Protein AF-A0A1S3PVS6-F1 (afdb_monomer_lite)

Foldseek 3Di:
DQDQDPNRGPDDDDQDQDFPAEDWFDFDPFDDDDPCVVPGGTHQDMAADEDEEDDPAAEAARYEYAQFAHLDPPGENAYYELHAEQPVVSVDVHGHEYEHYNYENHSAAQHEYENYEQYEYYSYEYYHHQFHNYYYDPPPHYNYDHYNYHHYNYAAGLRDLRSHALVSNQVNCPPPDVPDHDDSVPRHD

Radius of gyration: 18.15 Å; chains: 1; bounding box: 49×52×45 Å

Secondary structure (DSSP, 8-state):
--SEETTEE-PPP------SEEEE----SS--SSGGGGT-SS--B-B--EEETT-S--EEESEEEESB-BSSTT--SEEEEEEEE-SGGGT-SSPPEEES-EEEEESS-SEEEEEEES-EEES-EEEEEES-SEEESSS---S-EEES-EEEEEE--SSSGGG--HHHHHH--TTSPTT----TTTT--

pLDDT: mean 93.54, std 6.7, range [60.91, 98.81]

Sequence (189 aa):
MGEEVDGVDMRAEVGLLSRNILVRGEMEPGCYGNDACKFFAFDTFGGHVKVERGFKSVQVSGVELQHMGQQSMGHYPVHFHMNGDVDQKGGYDPPTSVSDLSIHHTFSRCVTVHGSNGLLVKDVVGYDALGHCFFTEDGPEERNTFDHCLGLMIRAGTLLPSDRDSKMCRDITQGAFPGYVANPRQDCR

Structure (mmCIF, N/CA/C/O backbone):
data_AF-A0A1S3PVS6-F1
#
_entry.id   AF-A0A1S3PVS6-F1
#
loop_
_atom_site.group_PDB
_atom_site.id
_atom_site.type_symbol
_atom_site.label_atom_id
_atom_site.label_alt_id
_atom_site.label_comp_id
_atom_site.label_asym_id
_atom_site.label_entity_id
_atom_site.label_seq_id
_atom_site.pdbx_PDB_ins_code
_atom_site.Cartn_x
_atom_site.Cartn_y
_atom_site.Cartn_z
_atom_site.occupancy
_atom_site.B_iso_or_equiv
_atom_site.auth_seq_id
_atom_site.auth_comp_id
_atom_site.auth_asym_id
_atom_site.auth_atom_id
_atom_site.pdbx_PDB_model_num
ATOM 1 N N . MET A 1 1 ? -20.568 -28.542 4.222 1.00 60.91 1 MET A N 1
ATOM 2 C CA . MET A 1 1 ? -19.587 -27.512 3.768 1.00 60.91 1 MET A CA 1
ATOM 3 C C . MET A 1 1 ? -19.779 -26.281 4.633 1.00 60.91 1 MET A C 1
ATOM 5 O O . MET A 1 1 ? -20.902 -25.795 4.698 1.00 60.91 1 MET A O 1
ATOM 9 N N . GLY A 1 2 ? -18.719 -25.803 5.286 1.00 66.94 2 GLY A N 1
ATOM 10 C CA . GLY A 1 2 ? -18.808 -24.740 6.297 1.00 66.94 2 GLY A CA 1
ATOM 11 C C . GLY A 1 2 ? -19.009 -25.246 7.732 1.00 66.94 2 GLY A C 1
ATOM 12 O O . GLY A 1 2 ? -19.531 -24.518 8.569 1.00 66.94 2 GLY A O 1
ATOM 13 N N . GLU A 1 3 ? -18.612 -26.487 8.002 1.00 81.12 3 GLU A N 1
ATOM 14 C CA . GLU A 1 3 ? -18.606 -27.110 9.326 1.00 81.12 3 GLU A CA 1
ATOM 15 C C . GLU A 1 3 ? -17.195 -27.614 9.642 1.00 81.12 3 GLU A C 1
ATOM 17 O O . GLU A 1 3 ? -16.376 -27.777 8.734 1.00 81.12 3 GLU A O 1
ATOM 22 N N . GLU A 1 4 ? -16.909 -27.841 10.918 1.00 87.12 4 GLU A N 1
ATOM 23 C CA . GLU A 1 4 ? -15.646 -28.438 11.335 1.00 87.12 4 GLU A CA 1
ATOM 24 C C . GLU A 1 4 ? -15.666 -29.940 11.014 1.00 87.12 4 GLU A C 1
ATOM 26 O O . GLU A 1 4 ? -16.569 -30.660 11.445 1.00 87.12 4 GLU A O 1
ATOM 31 N N . VAL A 1 5 ? -14.694 -30.413 10.233 1.00 88.75 5 VAL A N 1
ATOM 32 C CA . VAL A 1 5 ? -14.551 -31.826 9.849 1.00 88.75 5 VAL A CA 1
ATOM 33 C C . VAL A 1 5 ? -13.207 -32.319 10.360 1.00 88.75 5 VAL A C 1
ATOM 35 O O . VAL A 1 5 ? -12.179 -31.724 10.057 1.00 88.75 5 VAL A O 1
ATOM 38 N N . ASP A 1 6 ? -13.212 -33.389 11.158 1.00 90.00 6 ASP A N 1
ATOM 39 C CA . ASP A 1 6 ? -12.009 -33.974 11.772 1.00 90.00 6 ASP A CA 1
ATOM 40 C C . ASP A 1 6 ? -11.129 -32.958 12.534 1.00 90.00 6 ASP A C 1
ATOM 42 O O . ASP A 1 6 ? -9.906 -33.079 12.584 1.00 90.00 6 ASP A O 1
ATOM 46 N N . GLY A 1 7 ? -11.754 -31.942 13.141 1.00 89.38 7 GLY A N 1
ATOM 47 C CA . GLY A 1 7 ? -11.056 -30.875 13.867 1.00 89.38 7 GLY A CA 1
ATOM 48 C C . GLY A 1 7 ? -10.514 -29.745 12.981 1.00 89.38 7 GLY A C 1
ATOM 49 O O . GLY A 1 7 ? -9.757 -28.900 13.456 1.00 89.38 7 GLY A O 1
ATOM 50 N N . VAL A 1 8 ? -10.851 -29.742 11.686 1.00 86.44 8 VAL A N 1
ATOM 51 C CA . VAL A 1 8 ? -10.457 -28.710 10.721 1.00 86.44 8 VAL A CA 1
ATOM 52 C C . VAL A 1 8 ? -11.669 -27.866 10.357 1.00 86.44 8 VAL A C 1
ATOM 54 O O . VAL A 1 8 ? -12.678 -28.381 9.875 1.00 86.44 8 VAL A O 1
ATOM 57 N N . ASP A 1 9 ? -11.564 -26.555 10.559 1.00 85.50 9 ASP A N 1
ATOM 58 C CA . ASP A 1 9 ? -12.583 -25.611 10.115 1.00 85.50 9 ASP A CA 1
ATOM 59 C C . ASP A 1 9 ? -12.576 -25.498 8.584 1.00 85.50 9 ASP A C 1
ATOM 61 O O . ASP A 1 9 ? -11.623 -25.003 7.984 1.00 85.50 9 ASP A O 1
ATOM 65 N N . MET A 1 10 ? -13.651 -25.967 7.947 1.00 88.19 10 MET A N 1
ATOM 66 C CA . MET A 1 10 ? -13.802 -25.964 6.489 1.00 88.19 10 MET A CA 1
ATOM 67 C C . MET A 1 10 ? -14.548 -24.724 5.970 1.00 88.19 10 MET A C 1
ATOM 69 O O . MET A 1 10 ? -15.001 -24.715 4.819 1.00 88.19 10 MET A O 1
ATOM 73 N N . ARG A 1 11 ? -14.768 -23.698 6.803 1.00 88.38 11 ARG A N 1
ATOM 74 C CA . ARG A 1 11 ? -15.369 -22.429 6.369 1.00 88.38 11 ARG A CA 1
ATOM 75 C C . ARG A 1 11 ? -14.372 -21.651 5.514 1.00 88.38 11 ARG A C 1
ATOM 77 O O . ARG A 1 11 ? -13.200 -21.535 5.850 1.00 88.38 11 ARG A O 1
ATOM 84 N N . ALA A 1 12 ? -14.851 -21.116 4.395 1.00 84.44 12 ALA A N 1
ATOM 85 C CA . ALA A 1 12 ? -14.047 -20.240 3.557 1.00 84.44 12 ALA A CA 1
ATOM 86 C C . ALA A 1 12 ? -14.011 -18.833 4.162 1.00 84.44 12 ALA A C 1
ATOM 88 O O . ALA A 1 12 ? -15.056 -18.275 4.505 1.00 84.44 12 ALA A O 1
ATOM 89 N N . GLU A 1 13 ? -12.824 -18.245 4.236 1.00 81.75 13 GLU A N 1
ATOM 90 C CA . GLU A 1 13 ? -12.691 -16.808 4.442 1.00 81.75 13 GLU A CA 1
ATOM 91 C C . GLU A 1 13 ? -13.137 -16.067 3.176 1.00 81.75 13 GLU A C 1
ATOM 93 O O . GLU A 1 13 ? -12.854 -16.490 2.051 1.00 81.75 13 GLU A O 1
ATOM 98 N N . VAL A 1 14 ? -13.858 -14.959 3.354 1.00 88.56 14 VAL A N 1
ATOM 99 C CA . VAL A 1 14 ? -14.389 -14.158 2.248 1.00 88.56 14 VAL A CA 1
ATOM 100 C C . VAL A 1 14 ? -13.828 -12.747 2.347 1.00 88.56 14 VAL A C 1
ATOM 102 O O . VAL A 1 14 ? -14.190 -11.985 3.239 1.00 88.56 14 VAL A O 1
ATOM 105 N N . GLY A 1 15 ? -12.965 -12.387 1.397 1.00 91.19 15 GLY A N 1
ATOM 106 C CA . GLY A 1 15 ? -12.508 -11.014 1.214 1.00 91.19 15 GLY A CA 1
ATOM 107 C C . GLY A 1 15 ? -13.537 -10.209 0.424 1.00 91.19 15 GLY A C 1
ATOM 108 O O . GLY A 1 15 ? -13.760 -10.474 -0.758 1.00 91.19 15 GLY A O 1
ATOM 109 N N . LEU A 1 16 ? -14.170 -9.224 1.059 1.00 95.00 16 LEU A N 1
ATOM 110 C CA . LEU A 1 16 ? -15.107 -8.339 0.374 1.00 95.00 16 LEU A CA 1
ATOM 111 C C . LEU A 1 16 ? -14.336 -7.312 -0.467 1.00 95.00 16 LEU A C 1
ATOM 113 O O . LEU A 1 16 ? -13.536 -6.546 0.069 1.00 95.00 16 LEU A O 1
ATOM 117 N N . LEU A 1 17 ? -14.595 -7.276 -1.775 1.00 95.75 17 LEU A N 1
ATOM 118 C CA . LEU A 1 17 ? -13.974 -6.307 -2.688 1.00 95.75 17 LEU A CA 1
ATOM 119 C C . LEU A 1 17 ? -14.807 -5.042 -2.895 1.00 95.75 17 LEU A C 1
ATOM 121 O O . LEU A 1 17 ? -14.258 -4.044 -3.330 1.00 95.75 17 LEU A O 1
ATOM 125 N N . SER A 1 18 ? -16.094 -5.059 -2.552 1.00 97.06 18 SER A N 1
ATOM 126 C CA . SER A 1 18 ? -16.988 -3.923 -2.779 1.00 97.06 18 SER A CA 1
ATOM 127 C C . SER A 1 18 ? -17.419 -3.240 -1.484 1.00 97.06 18 SER A C 1
ATOM 129 O O . SER A 1 18 ? -17.800 -3.928 -0.532 1.00 97.06 18 SER A O 1
ATOM 131 N N . ARG A 1 19 ? -17.483 -1.905 -1.469 1.00 97.56 19 ARG A N 1
ATOM 132 C CA . ARG A 1 19 ? -18.086 -1.114 -0.377 1.00 97.56 19 ARG A CA 1
ATOM 133 C C . ARG A 1 19 ? -19.045 -0.058 -0.933 1.00 97.56 19 ARG A C 1
ATOM 135 O O . ARG A 1 19 ? -19.060 0.244 -2.117 1.00 97.56 19 ARG A O 1
ATOM 142 N N . ASN A 1 20 ? -19.863 0.531 -0.061 1.00 97.06 20 ASN A N 1
ATOM 143 C CA . ASN A 1 20 ? -20.867 1.522 -0.475 1.00 97.06 20 ASN A CA 1
ATOM 144 C C . ASN A 1 20 ? -20.269 2.894 -0.825 1.00 97.06 20 ASN A C 1
ATOM 146 O O . ASN A 1 20 ? -20.932 3.703 -1.471 1.00 97.06 20 ASN A O 1
ATOM 150 N N . ILE A 1 21 ? -19.045 3.176 -0.372 1.00 98.06 21 ILE A N 1
ATOM 151 C CA . ILE A 1 21 ? -18.328 4.419 -0.655 1.00 98.06 21 ILE A CA 1
ATOM 152 C C . ILE A 1 21 ? -17.145 4.066 -1.547 1.00 98.06 21 ILE A C 1
ATOM 154 O O . ILE A 1 21 ? -16.190 3.467 -1.065 1.00 98.06 21 ILE A O 1
ATOM 158 N N . LEU A 1 22 ? -17.208 4.454 -2.821 1.00 98.38 22 LEU A N 1
ATOM 159 C CA . LEU A 1 22 ? -16.128 4.258 -3.786 1.00 98.38 22 LEU A CA 1
ATOM 160 C C . LEU A 1 22 ? -15.359 5.563 -3.999 1.00 98.38 22 LEU A C 1
ATOM 162 O O . LEU A 1 22 ? -15.914 6.556 -4.472 1.00 98.38 22 LEU A O 1
ATOM 166 N N . VAL A 1 23 ? -14.063 5.531 -3.704 1.00 98.44 23 VAL A N 1
ATOM 167 C CA . VAL A 1 23 ? -13.096 6.558 -4.091 1.00 98.44 23 VAL A CA 1
ATOM 168 C C . VAL A 1 23 ? -12.234 5.980 -5.203 1.00 98.44 23 VAL A C 1
ATOM 170 O O . VAL A 1 23 ? -11.585 4.950 -5.015 1.00 98.44 23 VAL A O 1
ATOM 173 N N . ARG A 1 24 ? -12.224 6.629 -6.372 1.00 97.94 24 ARG A N 1
ATOM 174 C CA . ARG A 1 24 ? -11.443 6.135 -7.507 1.00 97.94 24 ARG A CA 1
ATOM 175 C C . ARG A 1 24 ? -10.739 7.211 -8.314 1.00 97.94 24 ARG A C 1
ATOM 177 O O . ARG A 1 24 ? -11.277 8.304 -8.483 1.00 97.94 24 ARG A O 1
ATOM 184 N N . GLY A 1 25 ? -9.571 6.859 -8.845 1.00 97.31 25 GLY A N 1
ATOM 185 C CA . GLY A 1 25 ? -8.878 7.647 -9.860 1.00 97.31 25 GLY A CA 1
ATOM 186 C C . GLY A 1 25 ? -9.598 7.606 -11.210 1.00 97.31 25 GLY A C 1
ATOM 187 O O . GLY A 1 25 ? -10.183 6.587 -11.597 1.00 97.31 25 GLY A O 1
ATOM 188 N N . GLU A 1 26 ? -9.568 8.732 -11.918 1.00 96.50 26 GLU A N 1
ATOM 189 C CA . GLU A 1 26 ? -9.866 8.782 -13.349 1.00 96.50 26 GLU A CA 1
ATOM 190 C C . GLU A 1 26 ? -8.665 8.246 -14.128 1.00 96.50 26 GLU A C 1
ATOM 192 O O . GLU A 1 26 ? -7.531 8.504 -13.737 1.00 96.50 26 GLU A O 1
ATOM 197 N N . MET A 1 27 ? -8.927 7.478 -15.189 1.00 96.00 27 MET A N 1
ATOM 198 C CA . MET A 1 27 ? -7.899 6.727 -15.908 1.00 96.00 27 MET A CA 1
ATOM 199 C C . MET A 1 27 ? -7.913 7.051 -17.389 1.00 96.00 27 MET A C 1
ATOM 201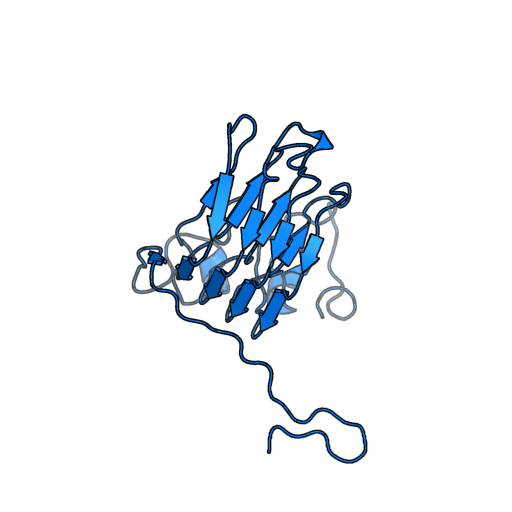 O O . MET A 1 27 ? -8.979 7.081 -18.009 1.00 96.00 27 MET A O 1
ATOM 205 N N . GLU A 1 28 ? -6.722 7.175 -17.960 1.00 96.00 28 GLU A N 1
ATOM 206 C CA . GLU A 1 28 ? -6.547 7.239 -19.403 1.00 96.00 28 GLU A CA 1
ATOM 207 C C . GLU A 1 28 ? -6.648 5.842 -20.053 1.00 96.00 28 GLU A C 1
ATOM 209 O O . GLU A 1 28 ? -6.404 4.817 -19.404 1.00 96.00 28 GLU A O 1
ATOM 214 N N . PRO A 1 29 ? -6.966 5.753 -21.362 1.00 94.12 29 PRO A N 1
ATOM 215 C CA . PRO A 1 29 ? -7.109 4.475 -22.070 1.00 94.12 29 PRO A CA 1
ATOM 216 C C . PRO A 1 29 ? -5.840 3.608 -22.127 1.00 94.12 29 PRO A C 1
ATOM 218 O O . PRO A 1 29 ? -5.913 2.437 -22.502 1.00 94.12 29 PRO A O 1
ATOM 221 N N . GLY A 1 30 ? -4.674 4.169 -21.812 1.00 93.81 30 GLY A N 1
ATOM 222 C CA . GLY A 1 30 ? -3.393 3.477 -21.846 1.00 93.81 30 GLY A CA 1
ATOM 223 C C . GLY A 1 30 ? -2.300 4.288 -21.166 1.00 93.81 30 GLY A C 1
ATOM 224 O O . GLY A 1 30 ? -2.513 5.432 -20.772 1.00 93.81 30 GLY A O 1
ATOM 225 N N . CYS A 1 31 ? -1.118 3.694 -21.033 1.00 93.50 31 CYS A N 1
ATOM 226 C CA . CYS A 1 31 ? 0.000 4.383 -20.399 1.00 93.50 31 CYS A CA 1
ATOM 227 C C . CYS A 1 31 ? 0.453 5.611 -21.206 1.00 93.50 31 CYS A C 1
ATOM 229 O O . CYS A 1 31 ? 0.565 5.548 -22.433 1.00 93.50 31 CYS A O 1
ATOM 231 N N . TYR A 1 32 ? 0.776 6.707 -20.516 1.00 88.50 32 TYR A N 1
ATOM 232 C CA . TYR A 1 32 ? 1.256 7.938 -21.136 1.00 88.50 32 TYR A CA 1
ATOM 233 C C . TYR A 1 32 ? 2.429 8.566 -20.369 1.00 88.50 32 TYR A C 1
ATOM 235 O O . TYR A 1 32 ? 2.465 8.611 -19.142 1.00 88.50 32 TYR A O 1
ATOM 243 N N . GLY A 1 33 ? 3.393 9.104 -21.124 1.00 72.69 33 GLY A N 1
ATOM 244 C CA . GLY A 1 33 ? 4.299 10.158 -20.654 1.00 72.69 33 GLY A CA 1
ATOM 245 C C . GLY A 1 33 ? 5.297 9.820 -19.539 1.00 72.69 33 GLY A C 1
ATOM 246 O O . GLY A 1 33 ? 5.868 10.755 -18.982 1.00 72.69 33 GLY A O 1
ATOM 247 N N . ASN A 1 34 ? 5.541 8.548 -19.199 1.00 80.62 34 ASN A N 1
ATOM 248 C CA . ASN A 1 34 ? 6.484 8.184 -18.134 1.00 80.62 34 ASN A CA 1
ATOM 249 C C . ASN A 1 34 ? 7.302 6.906 -18.432 1.00 80.62 34 ASN A C 1
ATOM 251 O O . ASN A 1 34 ? 6.981 6.121 -19.326 1.00 80.62 34 ASN A O 1
ATOM 255 N N . ASP A 1 35 ? 8.379 6.695 -17.667 1.00 86.12 35 ASP A N 1
ATOM 256 C CA . ASP A 1 35 ? 9.239 5.506 -17.781 1.00 86.12 35 ASP A CA 1
ATOM 257 C C . ASP A 1 35 ? 8.532 4.203 -17.372 1.00 86.12 35 ASP A C 1
ATOM 259 O O . ASP A 1 35 ? 8.938 3.122 -17.808 1.00 86.12 35 ASP A O 1
ATOM 263 N N . ALA A 1 36 ? 7.459 4.288 -16.580 1.00 89.62 36 ALA A N 1
ATOM 264 C CA . ALA A 1 36 ? 6.672 3.129 -16.170 1.00 89.62 36 ALA A CA 1
ATOM 265 C C . ALA A 1 36 ? 5.951 2.472 -17.366 1.00 89.62 36 ALA A C 1
ATOM 267 O O . ALA A 1 36 ? 5.760 1.253 -17.358 1.00 89.62 36 ALA A O 1
ATOM 268 N N . CYS A 1 37 ? 5.699 3.208 -18.459 1.00 93.44 37 CYS A N 1
ATOM 269 C CA . CYS A 1 37 ? 5.161 2.655 -19.710 1.00 93.44 37 CYS A CA 1
ATOM 270 C C . CYS A 1 37 ? 6.057 1.593 -20.375 1.00 93.44 37 CYS A C 1
ATOM 272 O O . CYS A 1 37 ? 5.605 0.848 -21.242 1.00 93.44 37 CYS A O 1
ATOM 274 N N . LYS A 1 38 ? 7.330 1.473 -19.968 1.00 93.62 38 LYS A N 1
ATOM 275 C CA . LYS A 1 38 ? 8.216 0.373 -20.399 1.00 93.62 38 LYS A CA 1
ATOM 276 C C . LYS A 1 38 ? 7.802 -0.985 -19.817 1.00 93.62 38 LYS A C 1
ATOM 278 O O . LYS A 1 38 ? 8.187 -2.034 -20.351 1.00 93.62 38 LYS A O 1
ATOM 283 N N . PHE A 1 39 ? 7.059 -0.969 -18.712 1.00 94.75 39 PHE A N 1
ATOM 284 C CA . PHE A 1 39 ? 6.671 -2.155 -17.951 1.00 94.75 39 PHE A CA 1
ATOM 285 C C . PHE A 1 39 ? 5.155 -2.353 -17.883 1.00 94.75 39 PHE A C 1
ATOM 287 O O . PHE A 1 39 ? 4.707 -3.495 -17.800 1.00 94.75 39 PHE A O 1
ATOM 294 N N . PHE A 1 40 ? 4.369 -1.280 -17.984 1.00 95.50 40 PHE A N 1
ATOM 295 C CA . PHE A 1 40 ? 2.912 -1.331 -17.912 1.00 95.50 40 PHE A CA 1
ATOM 296 C C . PHE A 1 40 ? 2.275 -0.771 -19.187 1.00 95.50 40 PHE A C 1
ATOM 298 O O . PHE A 1 40 ? 2.643 0.296 -19.666 1.00 95.50 40 PHE A O 1
ATOM 305 N N . ALA A 1 41 ? 1.301 -1.500 -19.738 1.00 95.00 41 ALA A N 1
ATOM 306 C CA . ALA A 1 41 ? 0.543 -1.071 -20.919 1.00 95.00 41 ALA A CA 1
ATOM 307 C C . ALA A 1 41 ? -0.682 -0.201 -20.571 1.00 95.00 41 ALA A C 1
ATOM 309 O O . ALA A 1 41 ? -1.341 0.334 -21.459 1.00 95.00 41 ALA A O 1
ATOM 310 N N . PHE A 1 42 ? -0.991 -0.073 -19.283 1.00 95.31 42 PHE A N 1
ATOM 311 C CA . PHE A 1 42 ? -2.122 0.673 -18.740 1.00 95.31 42 PHE A CA 1
ATOM 312 C C . PHE A 1 42 ? -1.635 1.933 -18.027 1.00 95.31 42 PHE A C 1
ATOM 314 O O . PHE A 1 42 ? -0.464 2.032 -17.657 1.00 95.31 42 PHE A O 1
ATOM 321 N N . ASP A 1 43 ? -2.542 2.884 -17.840 1.00 95.88 43 ASP A N 1
ATOM 322 C CA . ASP A 1 43 ? -2.273 4.085 -17.065 1.00 95.88 43 ASP A CA 1
ATOM 323 C C . ASP A 1 43 ? -2.002 3.738 -15.592 1.00 95.88 43 ASP A C 1
ATOM 325 O O . ASP A 1 43 ? -2.754 3.002 -14.955 1.00 95.88 43 ASP A O 1
ATOM 329 N N . THR A 1 44 ? -0.890 4.249 -15.068 1.00 95.69 44 THR A N 1
ATOM 330 C CA . THR A 1 44 ? -0.449 4.056 -13.684 1.00 95.69 44 THR A CA 1
ATOM 331 C C . THR A 1 44 ? -0.530 5.341 -12.864 1.00 95.69 44 THR A C 1
ATOM 333 O O . THR A 1 44 ? 0.170 5.460 -11.858 1.00 95.69 44 THR A O 1
ATOM 336 N N . PHE A 1 45 ? -1.294 6.337 -13.310 1.00 95.81 45 PHE A N 1
ATOM 337 C CA . PHE A 1 45 ? -1.454 7.631 -12.654 1.00 95.81 45 PHE A CA 1
ATOM 338 C C . PHE A 1 45 ? -2.801 7.714 -11.918 1.00 95.81 45 PHE A C 1
ATOM 340 O O . PHE A 1 45 ? -3.695 8.473 -12.272 1.00 95.81 45 PHE A O 1
ATOM 347 N N . GLY A 1 46 ? -2.957 6.909 -10.866 1.00 96.56 46 GLY A N 1
ATOM 348 C CA . GLY A 1 46 ? -4.166 6.904 -10.047 1.00 96.56 46 GLY A CA 1
ATOM 349 C C . GLY A 1 46 ? -4.248 8.042 -9.024 1.00 96.56 46 GLY A C 1
ATOM 350 O O . GLY A 1 46 ? -3.295 8.795 -8.783 1.00 96.56 46 GLY A O 1
ATOM 351 N N . GLY A 1 47 ? -5.400 8.121 -8.352 1.00 97.62 47 GLY A N 1
ATOM 352 C CA . GLY A 1 47 ? -5.597 8.995 -7.189 1.00 97.62 47 GLY A CA 1
ATOM 353 C C . GLY A 1 47 ? -4.817 8.506 -5.963 1.00 97.62 47 GLY A C 1
ATOM 354 O O . GLY A 1 47 ? -4.413 7.353 -5.897 1.00 97.62 47 GLY A O 1
ATOM 355 N N . HIS A 1 48 ? -4.599 9.341 -4.951 1.00 98.00 48 HIS A N 1
ATOM 356 C CA . HIS A 1 48 ? -3.909 8.917 -3.726 1.00 98.00 48 HIS A CA 1
ATOM 357 C C . HIS A 1 48 ? -4.464 9.641 -2.498 1.00 98.00 48 HIS A C 1
ATOM 359 O O . HIS A 1 48 ? -4.931 10.776 -2.600 1.00 98.00 48 HIS A O 1
ATOM 365 N N . VAL A 1 49 ? -4.386 9.004 -1.329 1.00 98.06 49 VAL A N 1
ATOM 366 C CA . VAL A 1 49 ? -4.735 9.625 -0.043 1.00 98.06 49 VAL A CA 1
ATOM 367 C C . VAL A 1 49 ? -3.483 9.681 0.809 1.00 98.06 49 VAL A C 1
ATOM 369 O O . VAL A 1 49 ? -2.850 8.658 1.060 1.00 98.06 49 VAL A O 1
ATOM 372 N N . LYS A 1 50 ? -3.126 10.885 1.258 1.00 98.12 50 LYS A N 1
ATOM 373 C CA . LYS A 1 50 ? -1.980 11.106 2.135 1.00 98.12 50 LYS A CA 1
ATOM 374 C C . LYS A 1 50 ? -2.407 11.845 3.394 1.00 98.12 50 LYS A C 1
ATOM 376 O O . LYS A 1 50 ? -2.987 12.926 3.318 1.00 98.12 50 LYS A O 1
ATOM 381 N N . VAL A 1 51 ? -2.091 11.257 4.537 1.00 98.38 51 VAL A N 1
ATOM 382 C CA . VAL A 1 51 ? -2.279 11.837 5.859 1.00 98.38 51 VAL A CA 1
ATOM 383 C C . VAL A 1 51 ? -0.938 12.402 6.301 1.00 98.38 51 VAL A C 1
ATOM 385 O O . VAL A 1 51 ? -0.015 11.666 6.638 1.00 98.38 51 VAL A O 1
ATOM 388 N N . GLU A 1 52 ? -0.826 13.724 6.270 1.00 97.56 52 GLU A N 1
ATOM 389 C CA . GLU A 1 52 ? 0.366 14.446 6.719 1.00 97.56 52 GLU A CA 1
ATOM 390 C C . GLU A 1 52 ? 0.274 14.774 8.212 1.00 97.56 52 GLU A C 1
ATOM 392 O O . GLU A 1 52 ? -0.804 14.815 8.813 1.00 97.56 52 GLU A O 1
ATOM 397 N N . ARG A 1 53 ? 1.427 15.018 8.834 1.00 95.88 53 ARG A N 1
ATOM 398 C CA . ARG A 1 53 ? 1.523 15.390 10.250 1.00 95.88 53 ARG A CA 1
ATOM 399 C C . ARG A 1 53 ? 0.648 16.603 10.601 1.00 95.88 53 ARG A C 1
ATOM 401 O O . ARG A 1 53 ? 0.581 17.576 9.857 1.00 95.88 53 ARG A O 1
ATOM 408 N N . GLY A 1 54 ? 0.057 16.578 11.798 1.00 93.44 54 GLY A N 1
ATOM 409 C CA . GLY A 1 54 ? -0.705 17.705 12.353 1.00 93.44 54 GLY A CA 1
ATOM 410 C C . GLY A 1 54 ? -2.216 17.639 12.122 1.00 93.44 54 GLY A C 1
ATOM 411 O O . GLY A 1 54 ? -2.916 18.612 12.407 1.00 93.44 54 GLY A O 1
ATOM 412 N N . PHE A 1 55 ? -2.735 16.510 11.634 1.00 96.50 55 PHE A N 1
ATOM 413 C CA . PHE A 1 55 ? -4.174 16.260 11.632 1.00 96.50 55 PHE A CA 1
ATOM 414 C C . PHE A 1 55 ? -4.724 16.195 13.068 1.00 96.50 55 PHE A C 1
ATOM 416 O O . PHE A 1 55 ? -4.025 15.812 14.001 1.00 96.50 55 PHE A O 1
ATOM 423 N N . LYS A 1 56 ? -5.995 16.576 13.252 1.00 94.56 56 LYS A N 1
ATOM 424 C CA . LYS A 1 56 ? -6.664 16.485 14.563 1.00 94.56 56 LYS A CA 1
ATOM 425 C C . LYS A 1 56 ? -7.207 15.088 14.851 1.00 94.56 56 LYS A C 1
ATOM 427 O O . LYS A 1 56 ? -7.083 14.607 15.966 1.00 94.56 56 LYS A O 1
ATOM 432 N N . SER A 1 57 ? -7.849 14.476 13.860 1.00 94.19 57 SER A N 1
ATOM 433 C CA . SER A 1 57 ? -8.378 13.114 13.936 1.00 94.19 57 SER A CA 1
ATOM 434 C C . SER A 1 57 ? -8.537 12.562 12.527 1.00 94.19 57 SER A C 1
ATOM 436 O O . SER A 1 57 ? -8.997 13.289 11.644 1.00 94.19 57 SER A O 1
ATOM 438 N N . VAL A 1 58 ? -8.164 11.299 12.325 1.00 97.75 58 VAL A N 1
ATOM 439 C CA . VAL A 1 58 ? -8.390 10.561 11.080 1.00 97.75 58 VAL A CA 1
ATOM 440 C C . VAL A 1 58 ? -8.834 9.148 11.433 1.00 97.75 58 VAL A C 1
ATOM 442 O O . VAL A 1 58 ? -8.123 8.409 12.108 1.00 97.75 58 VAL A O 1
ATOM 445 N N . GLN A 1 59 ? -10.015 8.770 10.962 1.00 97.31 59 GLN A N 1
ATOM 446 C CA . GLN A 1 59 ? -10.519 7.405 11.000 1.00 97.31 59 GLN A CA 1
ATOM 447 C C . GLN A 1 59 ? -11.202 7.146 9.661 1.00 97.31 59 GLN A C 1
ATOM 449 O O . GLN A 1 59 ? -12.119 7.877 9.285 1.00 97.31 59 GLN A O 1
ATOM 454 N N . VAL A 1 60 ? -10.734 6.145 8.920 1.00 97.88 60 VAL A N 1
ATOM 455 C CA . VAL A 1 60 ? -11.300 5.785 7.613 1.00 97.88 60 VAL A CA 1
ATOM 456 C C . VAL A 1 60 ? -11.915 4.406 7.735 1.00 97.88 60 VAL A C 1
ATOM 458 O O . VAL A 1 60 ? -11.214 3.465 8.092 1.00 97.88 60 VAL A O 1
ATOM 461 N N . SER A 1 61 ? -13.210 4.276 7.450 1.00 98.19 61 SER A N 1
ATOM 462 C CA . SER A 1 61 ? -13.878 2.982 7.548 1.00 98.19 61 SER A CA 1
ATOM 463 C C . SER A 1 61 ? -14.915 2.742 6.460 1.00 98.19 61 SER A C 1
ATOM 465 O O . SER A 1 61 ? -15.632 3.665 6.071 1.00 98.19 61 SER A O 1
ATOM 467 N N . GLY A 1 62 ? -14.983 1.500 5.971 1.00 98.19 62 GLY A N 1
ATOM 468 C CA . GLY A 1 62 ? -16.018 1.048 5.037 1.00 98.19 62 GLY A CA 1
ATOM 469 C C . GLY A 1 62 ? -15.902 1.647 3.634 1.00 98.19 62 GLY A C 1
ATOM 470 O O . GLY A 1 62 ? -16.925 1.916 2.999 1.00 98.19 62 GLY A O 1
ATOM 471 N N . VAL A 1 63 ? -14.675 1.879 3.160 1.00 98.50 63 VAL A N 1
ATOM 472 C CA . VAL A 1 63 ? -14.385 2.546 1.880 1.00 98.50 63 VAL A CA 1
ATOM 473 C C . VAL A 1 63 ? -13.753 1.574 0.884 1.00 98.50 63 VAL A C 1
ATOM 475 O O . VAL A 1 63 ? -12.868 0.792 1.227 1.00 98.50 63 VAL A O 1
ATOM 478 N N . GLU A 1 64 ? -14.199 1.653 -0.364 1.00 98.81 64 GLU A N 1
ATOM 479 C CA . GLU A 1 64 ? -13.589 1.014 -1.524 1.00 98.81 64 GLU A CA 1
ATOM 480 C C . GLU A 1 64 ? -12.674 2.012 -2.241 1.00 98.81 64 GLU A C 1
ATOM 482 O O . GLU A 1 64 ? -13.052 3.158 -2.495 1.00 98.81 64 GLU A O 1
ATOM 487 N N . LEU A 1 65 ? -11.459 1.576 -2.553 1.00 98.81 65 LEU A N 1
ATOM 488 C CA . LEU A 1 65 ? -10.415 2.351 -3.211 1.00 98.81 65 LEU A CA 1
ATOM 489 C C . LEU A 1 65 ? -10.019 1.631 -4.500 1.00 98.81 65 LEU A C 1
ATOM 491 O O . LEU A 1 65 ? -9.425 0.553 -4.452 1.00 98.81 65 LEU A O 1
ATOM 495 N N . GLN A 1 66 ? -10.321 2.241 -5.645 1.00 98.62 66 GLN A N 1
ATOM 496 C CA . GLN A 1 66 ? -10.032 1.677 -6.966 1.00 98.62 66 GLN A CA 1
ATOM 497 C C . GLN A 1 66 ? -9.198 2.637 -7.808 1.00 98.62 66 GLN A C 1
ATOM 499 O O . GLN A 1 66 ? -9.401 3.843 -7.744 1.00 98.62 66 GLN A O 1
ATOM 504 N N . HIS A 1 67 ? -8.280 2.131 -8.635 1.00 98.38 67 HIS A N 1
ATOM 505 C CA . HIS A 1 67 ? -7.464 2.987 -9.506 1.00 98.38 67 HIS A CA 1
ATOM 506 C C . HIS A 1 67 ? -6.687 4.052 -8.719 1.00 98.38 67 HIS A C 1
ATOM 508 O O . HIS A 1 67 ? -6.619 5.230 -9.077 1.00 98.38 67 HIS A O 1
ATOM 514 N N . MET A 1 68 ? -6.149 3.626 -7.582 1.00 98.50 68 MET A N 1
ATOM 515 C CA . MET A 1 68 ? -5.403 4.474 -6.668 1.00 98.50 68 MET A CA 1
ATOM 516 C C . MET A 1 68 ? -3.913 4.125 -6.708 1.00 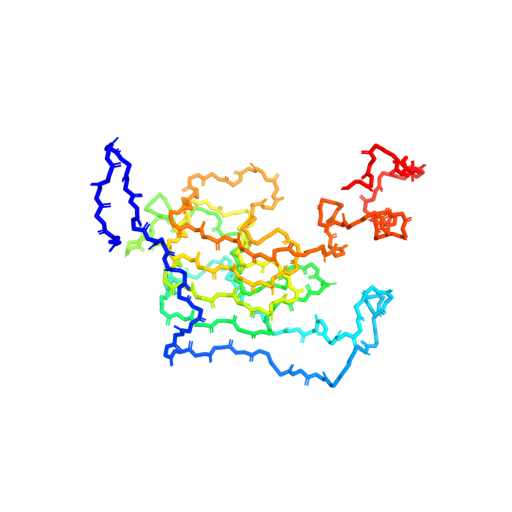98.50 68 MET A C 1
ATOM 518 O O . MET A 1 68 ? -3.528 3.037 -7.129 1.00 98.50 68 MET A O 1
ATOM 522 N N . GLY A 1 69 ? -3.073 5.026 -6.219 1.00 97.81 69 GLY A N 1
ATOM 523 C CA . GLY A 1 69 ? -1.625 4.919 -6.234 1.00 97.81 69 GLY A CA 1
ATOM 524 C C . GLY A 1 69 ? -1.006 5.290 -7.579 1.00 97.81 69 GLY A C 1
ATOM 525 O O . GLY A 1 69 ? -1.675 5.337 -8.610 1.00 97.81 69 GLY A O 1
ATOM 526 N N . GLN A 1 70 ? 0.297 5.559 -7.548 1.00 96.31 70 GLN A N 1
ATOM 527 C CA . GLN A 1 70 ? 1.091 5.831 -8.739 1.00 96.31 70 GLN A CA 1
ATOM 528 C C . GLN A 1 70 ? 2.435 5.106 -8.684 1.00 96.31 70 GLN A C 1
ATOM 530 O O . GLN A 1 70 ? 2.956 4.802 -7.606 1.00 96.31 70 GLN A O 1
ATOM 535 N N . GLN A 1 71 ? 3.056 4.910 -9.849 1.00 94.12 71 GLN A N 1
ATOM 536 C CA . GLN A 1 71 ? 4.458 4.481 -9.958 1.00 94.12 71 GLN A CA 1
ATOM 537 C C . GLN A 1 71 ? 5.432 5.664 -9.749 1.00 94.12 71 GLN A C 1
ATOM 539 O O . GLN A 1 71 ? 6.432 5.810 -10.449 1.00 94.12 71 GLN A O 1
ATOM 544 N N . SER A 1 72 ? 5.133 6.506 -8.752 1.00 93.06 72 SER A N 1
ATOM 545 C CA . SER A 1 72 ? 5.980 7.570 -8.207 1.00 93.06 72 SER A CA 1
ATOM 546 C C . SER A 1 72 ? 5.944 7.533 -6.665 1.00 93.06 72 SER A C 1
ATOM 548 O O . SER A 1 72 ? 4.922 7.199 -6.061 1.00 93.06 72 SER A O 1
ATOM 550 N N . MET A 1 73 ? 7.063 7.843 -6.002 1.00 93.06 73 MET A N 1
ATOM 551 C CA . MET A 1 73 ? 7.165 7.735 -4.536 1.00 93.06 73 MET A CA 1
ATOM 552 C C . MET A 1 73 ? 6.176 8.662 -3.817 1.00 93.06 73 MET A C 1
ATOM 554 O O . MET A 1 73 ? 5.970 9.805 -4.223 1.00 93.06 73 MET A O 1
ATOM 558 N N . GLY A 1 74 ? 5.583 8.168 -2.728 1.00 95.00 74 GLY A N 1
ATOM 559 C CA . GLY A 1 74 ? 4.690 8.931 -1.851 1.00 95.00 74 GLY A CA 1
ATOM 560 C C . GLY A 1 74 ? 3.231 9.053 -2.311 1.00 95.00 74 GLY A C 1
ATOM 561 O O . GLY A 1 74 ? 2.442 9.685 -1.600 1.00 95.00 74 GLY A O 1
ATOM 562 N N . HIS A 1 75 ? 2.858 8.452 -3.444 1.00 97.12 75 HIS A N 1
ATOM 563 C CA . HIS A 1 75 ? 1.501 8.477 -3.998 1.00 97.12 75 HIS A CA 1
ATOM 564 C C . HIS A 1 75 ? 0.871 7.084 -3.900 1.00 97.12 75 HIS A C 1
ATOM 566 O O . HIS A 1 75 ? 1.000 6.256 -4.803 1.00 97.12 75 HIS A O 1
ATOM 572 N N . TYR A 1 76 ? 0.195 6.820 -2.781 1.00 98.12 76 TYR A N 1
ATOM 573 C CA . TYR A 1 76 ? -0.393 5.515 -2.462 1.00 98.12 76 TYR A CA 1
ATOM 574 C C . TYR A 1 76 ? -1.904 5.642 -2.182 1.00 98.12 76 TYR A C 1
ATOM 576 O O . TYR A 1 76 ? -2.359 6.718 -1.786 1.00 98.12 76 TYR A O 1
ATOM 584 N N . PRO A 1 77 ? -2.702 4.576 -2.365 1.00 98.31 77 PRO A N 1
ATOM 585 C CA . PRO A 1 77 ? -4.123 4.545 -2.025 1.00 98.31 77 PRO A CA 1
ATOM 586 C C . PRO A 1 77 ? -4.401 5.012 -0.603 1.00 98.31 77 PRO A C 1
ATOM 588 O O . PRO A 1 77 ? -5.281 5.847 -0.420 1.00 98.31 77 PRO A O 1
ATOM 591 N N . VAL A 1 78 ? -3.614 4.544 0.371 1.00 98.56 78 VAL A N 1
ATOM 592 C CA . VAL A 1 78 ? -3.604 5.048 1.747 1.00 98.56 78 VAL A CA 1
ATOM 593 C C . VAL A 1 78 ? -2.159 5.222 2.201 1.00 98.56 78 VAL A C 1
ATOM 595 O O . VAL A 1 78 ? -1.396 4.256 2.238 1.00 98.56 78 VAL A O 1
ATOM 598 N N . HIS A 1 79 ? -1.781 6.447 2.558 1.00 98.56 79 HIS A N 1
ATOM 599 C CA . HIS A 1 79 ? -0.434 6.785 3.005 1.00 98.56 79 HIS A CA 1
ATOM 600 C C . HIS A 1 79 ? -0.468 7.596 4.303 1.00 98.56 79 HIS A C 1
ATOM 602 O O . HIS A 1 79 ? -0.924 8.737 4.305 1.00 98.56 79 HIS A O 1
ATOM 608 N N . PHE A 1 80 ? 0.056 7.031 5.388 1.00 98.50 80 PHE A N 1
ATOM 609 C CA . PHE A 1 80 ? 0.368 7.760 6.618 1.00 98.50 80 PHE A CA 1
ATOM 610 C C . PHE A 1 80 ? 1.836 8.166 6.580 1.00 98.50 80 PHE A C 1
ATOM 612 O O . PHE A 1 80 ? 2.707 7.301 6.643 1.00 98.50 80 PHE A O 1
ATOM 619 N N . HIS A 1 81 ? 2.094 9.461 6.397 1.00 98.00 81 HIS A N 1
ATOM 620 C CA . HIS A 1 81 ? 3.420 9.997 6.116 1.00 98.00 81 HIS A CA 1
ATOM 621 C C . HIS A 1 81 ? 3.904 10.872 7.277 1.00 98.00 81 HIS A C 1
ATOM 623 O O . HIS A 1 81 ? 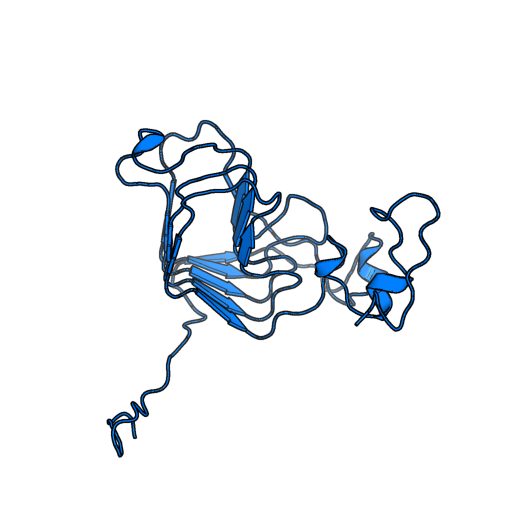3.354 11.942 7.555 1.00 98.00 81 HIS A O 1
ATOM 629 N N . MET A 1 82 ? 4.965 10.417 7.944 1.00 97.56 82 MET A N 1
ATOM 630 C CA . MET A 1 82 ? 5.709 11.142 8.976 1.00 97.56 82 MET A CA 1
ATOM 631 C C . MET A 1 82 ? 4.835 11.666 10.131 1.00 97.56 82 MET A C 1
ATOM 633 O O . MET A 1 82 ? 5.061 12.765 10.654 1.00 97.56 82 MET A O 1
ATOM 637 N N . ASN A 1 83 ? 3.815 10.904 10.543 1.00 97.94 83 ASN A N 1
ATOM 638 C CA . ASN A 1 83 ? 2.833 11.356 11.530 1.00 97.94 83 ASN A CA 1
ATOM 639 C C . ASN A 1 83 ? 3.317 11.245 12.988 1.00 97.94 83 ASN A C 1
ATOM 641 O O . ASN A 1 83 ? 2.756 11.919 13.853 1.00 97.94 83 ASN A O 1
ATOM 645 N N . GLY A 1 84 ? 4.369 10.467 13.271 1.00 97.69 84 GLY A N 1
ATOM 646 C CA . GLY A 1 84 ? 4.783 10.155 14.643 1.00 97.69 84 GLY A CA 1
ATOM 647 C C . GLY A 1 84 ? 3.822 9.173 15.322 1.00 97.69 84 GLY A C 1
ATOM 648 O O . GLY A 1 84 ? 3.272 8.299 14.660 1.00 97.69 84 GLY A O 1
ATOM 649 N N . ASP A 1 85 ? 3.625 9.296 16.636 1.00 98.00 85 ASP A N 1
ATOM 650 C CA . ASP A 1 85 ? 2.670 8.459 17.377 1.00 98.00 85 ASP A CA 1
ATOM 651 C C . ASP A 1 85 ? 1.228 8.890 17.049 1.00 98.00 85 ASP A C 1
ATOM 653 O O . ASP A 1 85 ? 0.876 10.045 17.281 1.00 98.00 85 ASP A O 1
ATOM 657 N N . VAL A 1 86 ? 0.408 7.984 16.497 1.00 98.12 86 VAL A N 1
ATOM 658 C CA . VAL A 1 86 ? -0.994 8.234 16.085 1.00 98.12 86 VAL A CA 1
ATOM 659 C C . VAL A 1 86 ? -2.040 7.477 16.921 1.00 98.12 86 VAL A C 1
ATOM 661 O O . VAL A 1 86 ? -3.232 7.473 16.600 1.00 98.12 86 VAL A O 1
ATOM 664 N N . ASP A 1 87 ? -1.592 6.857 18.010 1.00 97.75 87 ASP A N 1
ATOM 665 C CA . ASP A 1 87 ? -2.393 6.186 19.034 1.00 97.75 87 ASP A CA 1
ATOM 666 C C . ASP A 1 87 ? -2.553 7.062 20.298 1.00 97.75 87 ASP A C 1
ATOM 668 O O . ASP A 1 87 ? -2.274 8.266 20.306 1.00 97.75 87 ASP A O 1
ATOM 672 N N . GLN A 1 88 ? -2.977 6.448 21.405 1.00 96.81 88 GLN A N 1
ATOM 673 C CA . GLN A 1 88 ? -3.115 7.105 22.708 1.00 96.81 88 GLN A CA 1
ATOM 674 C C . GLN A 1 88 ? -1.802 7.723 23.216 1.00 96.81 88 GLN A C 1
ATOM 676 O O . GLN A 1 88 ? -1.842 8.741 23.906 1.00 96.81 88 GLN A O 1
ATOM 681 N N . LYS A 1 89 ? -0.633 7.162 22.864 1.00 96.88 89 LYS A N 1
ATOM 682 C CA . LYS A 1 89 ? 0.675 7.735 23.231 1.00 96.88 89 LYS A CA 1
ATOM 683 C C . LYS A 1 89 ? 0.901 9.075 22.527 1.00 96.88 89 LYS A C 1
ATOM 685 O O . LYS A 1 89 ? 1.488 9.982 23.113 1.00 96.88 89 LYS A O 1
ATOM 690 N N . GLY A 1 90 ? 0.387 9.208 21.305 1.00 96.00 90 GLY A N 1
ATOM 691 C CA . GLY A 1 90 ? 0.336 10.458 20.547 1.00 96.00 90 GLY A CA 1
ATOM 692 C C . GLY A 1 90 ? -0.758 11.436 20.984 1.00 96.00 90 GLY A C 1
ATOM 693 O O . GLY A 1 90 ? -0.805 12.554 20.475 1.00 96.00 90 GLY A O 1
ATOM 694 N N . GLY A 1 91 ? -1.626 11.043 21.923 1.00 96.06 91 GLY A N 1
ATOM 695 C CA . GLY A 1 91 ? -2.759 11.845 22.388 1.00 96.06 91 GLY A CA 1
ATOM 696 C C . GLY A 1 91 ? -4.034 11.703 21.550 1.00 96.06 91 GLY A C 1
ATOM 697 O O . GLY A 1 91 ? -4.931 12.533 21.692 1.00 96.06 91 GLY A O 1
ATOM 698 N N . TYR A 1 92 ? -4.134 10.682 20.692 1.00 96.44 92 TYR A N 1
ATOM 699 C CA . TYR A 1 92 ? -5.330 10.423 19.887 1.00 96.44 92 TYR A CA 1
ATOM 700 C C . TYR A 1 92 ? -6.299 9.492 20.624 1.00 96.44 92 TYR A C 1
ATOM 702 O O . TYR A 1 92 ? -5.954 8.356 20.959 1.00 96.44 92 TYR A O 1
ATOM 710 N N . ASP A 1 93 ? -7.520 9.980 20.853 1.00 94.69 93 ASP A N 1
ATOM 711 C CA . ASP A 1 93 ? -8.623 9.224 21.449 1.00 94.69 93 ASP A CA 1
ATOM 712 C C . ASP A 1 93 ? -9.952 9.556 20.727 1.00 94.69 93 ASP A C 1
ATOM 714 O O . ASP A 1 93 ? -10.457 10.676 20.866 1.00 94.69 93 ASP A O 1
ATOM 718 N N . PRO A 1 94 ? -10.508 8.637 19.912 1.00 94.38 94 PRO A N 1
ATOM 719 C CA . PRO A 1 94 ? -9.992 7.293 19.649 1.00 94.38 94 PRO A CA 1
ATOM 720 C C . PRO A 1 94 ? -8.687 7.311 18.822 1.00 94.38 94 PRO A C 1
ATOM 722 O O . PRO A 1 94 ? -8.443 8.273 18.086 1.00 94.38 94 PRO A O 1
ATOM 725 N N . PRO A 1 95 ? -7.864 6.242 18.889 1.00 95.75 95 PRO A N 1
ATOM 726 C CA . PRO A 1 95 ? -6.687 6.089 18.037 1.00 95.75 95 PRO A CA 1
ATOM 727 C C . PRO A 1 95 ? -6.997 6.266 16.547 1.00 95.75 95 PRO A C 1
ATOM 729 O O . PRO A 1 95 ? -8.104 5.985 16.071 1.00 95.75 95 PRO A O 1
ATOM 732 N N . THR A 1 96 ? -5.990 6.694 15.793 1.00 98.00 96 THR A N 1
ATOM 733 C CA . THR A 1 96 ? -6.077 6.758 14.332 1.00 98.00 96 THR A CA 1
ATOM 734 C C . THR A 1 96 ? -6.159 5.350 13.755 1.00 98.00 96 THR A C 1
ATOM 736 O O . THR A 1 96 ? -5.418 4.453 14.164 1.00 98.00 96 THR A O 1
ATOM 739 N N . SER A 1 97 ? -7.073 5.140 12.811 1.00 98.31 97 SER A N 1
ATOM 740 C CA . SER A 1 97 ? -7.298 3.817 12.232 1.00 98.31 97 SER A CA 1
ATOM 741 C C . SER A 1 97 ? -7.788 3.865 10.792 1.00 98.31 97 SER A C 1
ATOM 743 O O . SER A 1 97 ? -8.417 4.831 10.347 1.00 98.31 97 SER A O 1
ATOM 745 N N . VAL A 1 98 ? -7.511 2.779 10.077 1.00 98.44 98 VAL A N 1
ATOM 746 C CA . VAL A 1 98 ? -8.193 2.421 8.837 1.00 98.44 98 VAL A CA 1
ATOM 747 C C . VAL A 1 98 ? -8.799 1.035 9.013 1.00 98.44 98 VAL A C 1
ATOM 749 O O . VAL A 1 98 ? -8.088 0.102 9.388 1.00 98.44 98 VAL A O 1
ATOM 752 N N . SER A 1 99 ? -10.109 0.903 8.801 1.00 98.44 99 SER A N 1
ATOM 753 C CA . SER A 1 99 ? -10.812 -0.367 8.997 1.00 98.44 99 SER A CA 1
ATOM 754 C C . SER A 1 99 ? -11.787 -0.701 7.878 1.00 98.44 99 SER A C 1
ATOM 756 O O . SER A 1 99 ? -12.406 0.194 7.321 1.00 98.44 99 SER A O 1
ATOM 758 N N . ASP A 1 100 ? -12.001 -1.974 7.559 1.00 98.31 100 ASP A N 1
ATOM 759 C CA . ASP A 1 100 ? -13.051 -2.367 6.608 1.00 98.31 100 ASP A CA 1
ATOM 760 C C . ASP A 1 100 ? -12.847 -1.774 5.199 1.00 98.31 100 ASP A C 1
ATOM 762 O O . ASP A 1 100 ? -13.805 -1.381 4.525 1.00 98.31 100 ASP A O 1
ATOM 766 N N . LEU A 1 101 ? -11.593 -1.671 4.751 1.00 98.75 101 LEU A N 1
ATOM 767 C CA . LEU A 1 101 ? -11.260 -1.149 3.423 1.00 98.75 101 LEU A CA 1
ATOM 768 C C . LEU A 1 101 ? -11.219 -2.277 2.389 1.00 98.75 101 LEU A C 1
ATOM 770 O O . LEU A 1 101 ? -10.739 -3.378 2.660 1.00 98.75 101 LEU A O 1
ATOM 774 N N . SER A 1 102 ? -11.660 -1.963 1.175 1.00 98.62 102 SER A N 1
ATOM 775 C CA . SER A 1 102 ? -11.444 -2.790 -0.013 1.00 98.62 102 SER A CA 1
ATOM 776 C C . SER A 1 102 ? -10.585 -1.991 -0.991 1.00 98.62 102 SER A C 1
ATOM 778 O O . SER A 1 102 ? -11.025 -0.978 -1.516 1.00 98.62 102 SER A O 1
ATOM 780 N N . ILE A 1 103 ? -9.331 -2.387 -1.189 1.00 98.75 103 ILE A N 1
ATOM 781 C CA . ILE A 1 103 ? -8.339 -1.650 -1.979 1.00 98.75 103 ILE A CA 1
ATOM 782 C C . ILE A 1 103 ? -7.948 -2.521 -3.162 1.00 98.75 103 ILE A C 1
ATOM 784 O O . ILE A 1 103 ? -7.310 -3.556 -2.975 1.00 98.75 103 ILE A O 1
ATOM 788 N N . HIS A 1 104 ? -8.338 -2.150 -4.379 1.00 98.50 104 HIS A N 1
ATOM 789 C CA . HIS A 1 104 ? -8.093 -3.033 -5.512 1.00 98.50 104 HIS A CA 1
ATOM 790 C C . HIS A 1 104 ? -7.897 -2.357 -6.859 1.00 98.50 104 HIS A C 1
ATOM 792 O O . HIS A 1 104 ? -8.398 -1.258 -7.096 1.00 98.50 104 HIS A O 1
ATOM 798 N N . HIS A 1 105 ? -7.243 -3.063 -7.783 1.00 98.19 105 HIS A N 1
ATOM 799 C CA . HIS A 1 105 ? -6.847 -2.518 -9.084 1.00 98.19 105 HIS A CA 1
ATOM 800 C C . HIS A 1 105 ? -6.070 -1.208 -8.883 1.00 98.19 105 HIS A C 1
ATOM 802 O O . HIS A 1 105 ? -6.444 -0.150 -9.398 1.00 98.19 105 HIS A O 1
ATOM 808 N N . THR A 1 106 ? -5.048 -1.260 -8.028 1.00 98.12 106 THR A N 1
ATOM 809 C CA . THR A 1 106 ? -4.244 -0.097 -7.644 1.00 98.12 106 THR A CA 1
ATOM 810 C C . THR A 1 106 ? -2.884 -0.129 -8.317 1.00 98.12 106 THR A C 1
ATOM 812 O O . THR A 1 106 ? -2.240 -1.167 -8.458 1.00 98.12 106 THR A O 1
ATOM 815 N N . PHE A 1 107 ? -2.402 1.047 -8.699 1.00 97.56 107 PHE A N 1
ATOM 816 C CA . PHE A 1 107 ? -1.124 1.230 -9.382 1.00 97.56 107 PHE A CA 1
ATOM 817 C C . PHE A 1 107 ? 0.007 1.519 -8.402 1.00 97.56 107 PHE A C 1
ATOM 819 O O . PHE A 1 107 ? 1.019 2.106 -8.773 1.00 97.56 107 PHE A O 1
ATOM 826 N N . SER A 1 108 ? -0.181 1.143 -7.140 1.00 96.38 108 SER A N 1
ATOM 827 C CA . SER A 1 108 ? 0.827 1.112 -6.090 1.00 96.38 108 SER A CA 1
ATOM 828 C C . SER A 1 108 ? 0.325 0.244 -4.928 1.00 96.38 108 SER A C 1
ATOM 830 O O . SER A 1 108 ? -0.737 -0.385 -5.036 1.00 96.38 108 SER A O 1
ATOM 832 N N . ARG A 1 109 ? 1.098 0.242 -3.834 1.00 95.69 109 ARG A N 1
ATOM 833 C CA . ARG A 1 109 ? 0.845 -0.439 -2.547 1.00 95.69 109 ARG A CA 1
ATOM 834 C C . ARG A 1 109 ? -0.576 -0.181 -2.050 1.00 95.69 109 ARG A C 1
ATOM 836 O O . ARG A 1 109 ? -1.183 0.774 -2.487 1.00 95.69 109 ARG A O 1
ATOM 843 N N . CYS A 1 110 ? -1.115 -0.960 -1.123 1.00 98.38 110 CYS A N 1
ATOM 844 C CA . CYS A 1 110 ? -2.458 -0.748 -0.569 1.00 98.38 110 CYS A CA 1
ATOM 845 C C . CYS A 1 110 ? -2.441 0.275 0.583 1.00 98.38 110 CYS A C 1
ATOM 847 O O . CYS A 1 110 ? -2.988 1.370 0.453 1.00 98.38 110 CYS A O 1
ATOM 849 N N . VAL A 1 111 ? -1.769 -0.059 1.690 1.00 98.56 111 VAL A N 1
ATOM 850 C CA . VAL A 1 111 ? -1.595 0.806 2.868 1.00 98.56 111 VAL A CA 1
ATOM 851 C C . VAL A 1 111 ? -0.107 0.953 3.145 1.00 98.56 111 VAL A C 1
ATOM 853 O O . VAL A 1 111 ? 0.589 -0.033 3.387 1.00 98.56 111 VAL A O 1
ATOM 856 N N . THR A 1 112 ? 0.374 2.192 3.105 1.00 98.12 112 THR A N 1
ATOM 857 C CA . THR A 1 112 ? 1.762 2.543 3.409 1.00 98.12 112 THR A CA 1
ATOM 858 C C . THR A 1 112 ? 1.836 3.340 4.702 1.00 98.12 112 THR A C 1
ATOM 860 O O . THR A 1 112 ? 1.157 4.358 4.858 1.00 98.12 112 THR A O 1
ATOM 863 N N . VAL A 1 113 ? 2.677 2.867 5.615 1.00 98.50 113 VAL A N 1
ATOM 864 C CA . VAL A 1 113 ? 2.981 3.498 6.896 1.00 98.50 113 VAL A CA 1
ATOM 865 C C . VAL A 1 113 ? 4.439 3.933 6.863 1.00 98.50 113 VAL A C 1
ATOM 867 O O . VAL A 1 113 ? 5.338 3.098 6.854 1.00 98.50 113 VAL A O 1
ATOM 870 N N . HIS A 1 114 ? 4.671 5.240 6.830 1.00 97.94 114 HIS A N 1
ATOM 871 C CA . HIS A 1 114 ? 6.006 5.824 6.774 1.00 97.94 114 HIS A CA 1
ATOM 872 C C . HIS A 1 114 ? 6.200 6.777 7.947 1.00 97.94 114 HIS A C 1
ATOM 874 O O . HIS A 1 114 ? 5.397 7.692 8.141 1.00 97.94 114 HIS A O 1
ATOM 880 N N . GLY A 1 115 ? 7.219 6.546 8.779 1.00 97.75 115 GLY A N 1
ATOM 881 C CA . GLY A 1 115 ? 7.540 7.399 9.932 1.00 97.75 115 GLY A CA 1
ATOM 882 C C . GLY A 1 115 ? 6.369 7.614 10.905 1.00 97.75 115 GLY A C 1
ATOM 883 O O . GLY A 1 115 ? 6.248 8.681 11.517 1.00 97.75 115 GLY A O 1
ATOM 884 N N . SER A 1 116 ? 5.469 6.632 10.995 1.00 98.25 116 SER A N 1
ATOM 885 C CA . SER A 1 116 ? 4.212 6.697 11.745 1.00 98.25 116 SER A CA 1
ATOM 886 C C . SER A 1 116 ? 4.057 5.451 12.619 1.00 98.25 116 SER A C 1
ATOM 888 O O . SER A 1 116 ? 4.398 4.348 12.195 1.00 98.25 116 SER A O 1
ATOM 890 N N . ASN A 1 117 ? 3.564 5.631 13.843 1.00 98.25 117 ASN A N 1
ATOM 891 C CA . ASN A 1 117 ? 3.564 4.614 14.893 1.00 98.25 117 ASN A CA 1
ATOM 892 C C . ASN A 1 117 ? 2.190 4.484 15.548 1.00 98.25 117 ASN A C 1
ATOM 894 O O . ASN A 1 117 ? 1.514 5.485 15.772 1.00 98.25 117 ASN A O 1
ATOM 898 N N . GLY A 1 118 ? 1.817 3.274 15.958 1.00 98.19 118 GLY A N 1
ATOM 899 C CA . GLY A 1 118 ? 0.549 3.041 16.657 1.00 98.19 118 GLY A CA 1
ATOM 900 C C . GLY A 1 118 ? -0.688 3.035 15.752 1.00 98.19 118 GLY A C 1
ATOM 901 O O . GLY A 1 118 ? -1.808 3.089 16.253 1.00 98.19 118 GLY A O 1
ATOM 902 N N . LEU A 1 119 ? -0.527 2.986 14.426 1.00 98.56 119 LEU A N 1
ATOM 903 C CA . LEU A 1 119 ? -1.657 2.917 13.502 1.00 98.56 119 LEU A CA 1
ATOM 904 C C . LEU A 1 119 ? -2.347 1.551 13.591 1.00 98.56 119 LEU A C 1
ATOM 906 O O . LEU A 1 119 ? -1.691 0.512 13.498 1.00 98.56 119 LEU A O 1
ATOM 910 N N . LEU A 1 120 ? -3.678 1.549 13.688 1.00 98.62 120 LEU A N 1
ATOM 911 C CA . LEU A 1 120 ? -4.480 0.339 13.511 1.00 98.62 120 LEU A CA 1
ATOM 912 C C . LEU A 1 120 ? -4.952 0.220 12.055 1.00 98.62 120 LEU A C 1
ATOM 914 O O . LEU A 1 120 ? -5.740 1.041 11.584 1.00 98.62 120 LEU A O 1
ATOM 918 N N . VAL A 1 121 ? -4.495 -0.823 11.367 1.00 98.69 121 VAL A N 1
ATOM 919 C CA . VAL A 1 121 ? -4.947 -1.243 10.035 1.00 98.69 121 VAL A CA 1
ATOM 920 C C . VAL A 1 121 ? -5.716 -2.547 10.214 1.00 98.69 121 VAL A C 1
ATOM 922 O O . VAL A 1 121 ? -5.124 -3.559 10.582 1.00 98.69 121 VAL A O 1
ATOM 925 N N . LYS A 1 122 ? -7.036 -2.522 10.017 1.00 98.56 122 LYS A N 1
ATOM 926 C CA . LYS A 1 122 ? -7.905 -3.639 10.400 1.00 98.56 122 LYS A CA 1
ATOM 927 C C . LYS A 1 122 ? -8.892 -4.047 9.306 1.00 98.56 122 LYS A C 1
ATOM 929 O O . LYS A 1 122 ? -9.490 -3.189 8.674 1.00 98.56 122 LYS A O 1
ATOM 934 N N . ASP A 1 123 ? -9.114 -5.342 9.104 1.00 98.06 123 ASP A N 1
ATOM 935 C CA . ASP A 1 123 ? -10.146 -5.859 8.188 1.00 98.06 123 ASP A CA 1
ATOM 936 C C . ASP A 1 123 ? -10.017 -5.259 6.764 1.00 98.06 123 ASP A C 1
ATOM 938 O O . ASP A 1 123 ? -10.994 -4.816 6.150 1.00 98.06 123 ASP A O 1
ATOM 942 N N . VAL A 1 124 ? -8.781 -5.181 6.252 1.00 98.69 124 VAL A N 1
ATOM 943 C CA . VAL A 1 124 ? -8.467 -4.580 4.945 1.00 98.69 124 VAL A CA 1
ATOM 944 C C . VAL A 1 124 ? -8.176 -5.661 3.914 1.00 98.69 124 VAL A C 1
ATOM 946 O O . VAL A 1 124 ? -7.287 -6.492 4.099 1.00 98.69 124 VAL A O 1
ATOM 949 N N . VAL A 1 125 ? -8.883 -5.611 2.787 1.00 98.56 125 VAL A N 1
ATOM 950 C CA . VAL A 1 125 ? -8.656 -6.498 1.642 1.00 98.56 125 VAL A CA 1
ATOM 951 C C . VAL A 1 125 ? -7.953 -5.722 0.536 1.00 98.56 125 VAL A C 1
ATOM 953 O O . VAL A 1 125 ? -8.483 -4.739 0.029 1.00 98.56 125 VAL A O 1
ATOM 956 N N . GLY A 1 126 ? -6.768 -6.180 0.153 1.00 98.38 126 GLY A N 1
ATOM 957 C CA . GLY A 1 126 ? -5.998 -5.727 -0.995 1.00 98.38 126 GLY A CA 1
ATOM 958 C C . GLY A 1 126 ? -6.047 -6.738 -2.142 1.00 98.38 126 GLY A C 1
ATOM 959 O O . GLY A 1 126 ? -5.715 -7.906 -1.931 1.00 98.38 126 GLY A O 1
ATOM 960 N N . TYR A 1 127 ? -6.422 -6.317 -3.352 1.00 98.25 127 TYR A N 1
ATOM 961 C CA . TYR A 1 127 ? -6.518 -7.209 -4.518 1.00 98.25 127 TYR A CA 1
ATOM 962 C C . TYR A 1 127 ? -6.040 -6.560 -5.825 1.00 98.25 127 TYR A C 1
ATOM 964 O O . TYR A 1 127 ? -6.467 -5.462 -6.149 1.00 98.25 127 TYR A O 1
ATOM 972 N N . ASP A 1 128 ? -5.207 -7.246 -6.616 1.00 97.94 128 ASP A N 1
ATOM 973 C CA . ASP A 1 128 ? -4.633 -6.706 -7.871 1.00 97.94 128 ASP A CA 1
ATOM 974 C C . ASP A 1 128 ? -3.996 -5.321 -7.652 1.00 97.94 128 ASP A C 1
ATOM 976 O O . ASP A 1 128 ? -4.467 -4.286 -8.127 1.00 97.94 128 ASP A O 1
ATOM 980 N N . ALA A 1 129 ? -2.937 -5.313 -6.845 1.00 98.12 129 ALA A N 1
ATOM 981 C CA . ALA A 1 129 ? -2.168 -4.123 -6.496 1.00 98.12 129 ALA A CA 1
ATOM 982 C C . ALA A 1 129 ? -0.708 -4.284 -6.935 1.00 98.12 129 ALA A C 1
ATOM 984 O O . ALA A 1 129 ? -0.161 -5.392 -6.904 1.00 98.12 129 ALA A O 1
ATOM 985 N N . LEU A 1 130 ? -0.065 -3.181 -7.330 1.00 97.94 130 LEU A N 1
ATOM 986 C CA . LEU A 1 130 ? 1.363 -3.158 -7.666 1.00 97.94 130 LEU A CA 1
ATOM 987 C C . LEU A 1 130 ? 2.234 -2.885 -6.426 1.00 97.94 130 LEU A C 1
ATOM 989 O O . LEU A 1 130 ? 1.993 -1.930 -5.695 1.00 97.94 130 LEU A O 1
ATOM 993 N N . GLY A 1 131 ? 3.313 -3.645 -6.243 1.00 95.88 131 GLY A N 1
ATOM 994 C CA . GLY A 1 131 ? 4.244 -3.507 -5.118 1.00 95.88 131 GLY A CA 1
ATOM 995 C C . GLY A 1 131 ? 3.710 -4.088 -3.805 1.00 95.88 131 GLY A C 1
ATOM 996 O O . GLY A 1 131 ? 2.707 -4.793 -3.776 1.00 95.88 131 GLY A O 1
ATOM 997 N N . HIS A 1 132 ? 4.381 -3.807 -2.689 1.00 93.75 132 HIS A N 1
ATOM 998 C CA . HIS A 1 132 ? 4.022 -4.368 -1.378 1.00 93.75 132 HIS A CA 1
ATOM 999 C C . HIS A 1 132 ? 2.685 -3.815 -0.871 1.00 93.75 132 HIS A C 1
ATOM 1001 O O . HIS A 1 132 ? 2.630 -2.686 -0.400 1.00 93.75 132 HIS A O 1
ATOM 1007 N N . CYS A 1 133 ? 1.603 -4.593 -0.950 1.00 97.19 133 CYS A N 1
ATOM 1008 C CA . CYS A 1 133 ? 0.263 -4.144 -0.558 1.00 97.19 133 CYS A CA 1
ATOM 1009 C C . CYS A 1 133 ? 0.216 -3.512 0.848 1.00 97.19 133 CYS A C 1
ATOM 1011 O O . CYS A 1 133 ? -0.172 -2.357 0.982 1.00 97.19 133 CYS A O 1
ATOM 1013 N N . PHE A 1 134 ? 0.671 -4.207 1.888 1.00 97.69 134 PHE A N 1
ATOM 1014 C CA . PHE A 1 134 ? 0.842 -3.622 3.223 1.00 97.69 134 PHE A CA 1
ATOM 1015 C C . PHE A 1 134 ? 2.326 -3.375 3.464 1.00 97.69 134 PHE A C 1
ATOM 1017 O O . PHE A 1 134 ? 3.133 -4.288 3.285 1.00 97.69 134 PHE A O 1
ATOM 1024 N N . PHE A 1 135 ? 2.692 -2.143 3.814 1.00 93.62 135 PHE A N 1
ATOM 1025 C CA . PHE A 1 135 ? 4.087 -1.717 3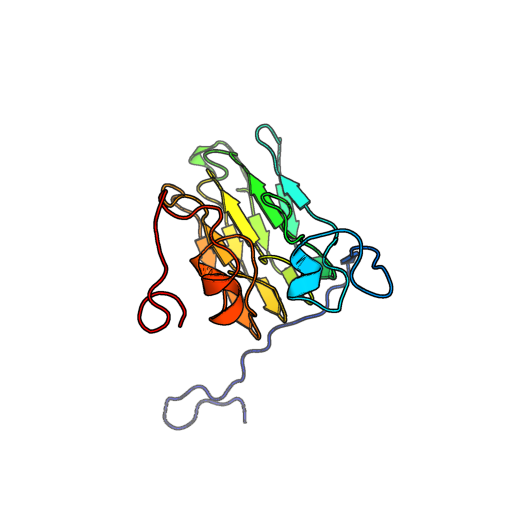.783 1.00 93.62 135 PHE A CA 1
ATOM 1026 C C . PHE A 1 135 ? 4.415 -0.723 4.899 1.00 93.62 135 PHE A C 1
ATOM 1028 O O . PHE A 1 135 ? 3.730 0.286 5.064 1.00 93.62 135 PHE A O 1
ATOM 1035 N N . THR A 1 136 ? 5.485 -1.011 5.636 1.00 95.88 136 THR A N 1
ATOM 1036 C CA . THR A 1 136 ? 6.180 -0.068 6.521 1.00 95.88 136 THR A CA 1
ATOM 1037 C C . THR A 1 136 ? 7.460 0.375 5.823 1.00 95.88 136 THR A C 1
ATOM 1039 O O . THR A 1 136 ? 8.222 -0.491 5.389 1.00 95.88 136 THR A O 1
ATOM 1042 N N . GLU A 1 137 ? 7.676 1.679 5.666 1.00 93.12 137 GLU A N 1
ATOM 1043 C CA . GLU A 1 137 ? 8.639 2.182 4.678 1.00 93.12 137 GLU A CA 1
ATOM 1044 C C . GLU A 1 137 ? 10.108 2.090 5.103 1.00 93.12 137 GLU A C 1
ATOM 1046 O O . GLU A 1 137 ? 10.902 1.515 4.356 1.00 93.12 137 GLU A O 1
ATOM 1051 N N . ASP A 1 138 ? 10.469 2.586 6.289 1.00 87.50 138 ASP A N 1
ATOM 1052 C CA . ASP A 1 138 ? 11.882 2.720 6.676 1.00 87.50 138 ASP A CA 1
ATOM 1053 C C . ASP A 1 138 ? 12.347 1.677 7.710 1.00 87.50 138 ASP A C 1
ATOM 1055 O O . ASP A 1 138 ? 13.550 1.491 7.917 1.00 87.50 138 ASP A O 1
ATOM 1059 N N . GLY A 1 139 ? 11.418 1.003 8.395 1.00 87.75 139 GLY A N 1
ATOM 1060 C CA . GLY A 1 139 ? 11.697 0.026 9.449 1.00 87.75 139 GLY A CA 1
ATOM 1061 C C . GLY A 1 139 ? 11.665 0.510 10.913 1.00 87.75 139 GLY A C 1
ATOM 1062 O O . GLY A 1 139 ? 11.532 -0.361 11.776 1.00 87.75 139 GLY A O 1
ATOM 1063 N N . PRO A 1 140 ? 11.766 1.812 11.278 1.00 93.38 140 PRO A N 1
ATOM 1064 C CA . PRO A 1 140 ? 11.598 2.250 12.663 1.00 93.38 140 PRO A CA 1
ATOM 1065 C C . PRO A 1 140 ? 10.124 2.423 13.066 1.00 93.38 140 PRO A C 1
ATOM 1067 O O . PRO A 1 140 ? 9.860 2.773 14.215 1.00 93.38 140 PRO A O 1
ATOM 1070 N N . GLU A 1 141 ? 9.171 2.219 12.149 1.00 96.94 141 GLU A N 1
ATOM 1071 C CA . GLU A 1 141 ? 7.743 2.302 12.442 1.00 96.94 141 GLU A CA 1
ATOM 1072 C C . GLU A 1 141 ? 7.314 1.215 13.444 1.00 96.94 141 GLU A C 1
ATOM 1074 O O . GLU A 1 141 ? 7.389 0.016 13.178 1.00 96.94 141 GLU A O 1
ATOM 1079 N N . GLU A 1 142 ? 6.820 1.629 14.607 1.00 97.44 142 GLU A N 1
ATOM 1080 C CA . GLU A 1 142 ? 6.529 0.754 15.746 1.00 97.44 142 GLU A CA 1
ATOM 1081 C C . GLU A 1 142 ? 5.058 0.817 16.180 1.00 97.44 142 GLU A C 1
ATOM 1083 O O . GLU A 1 142 ? 4.343 1.781 15.918 1.00 97.44 142 GLU A O 1
ATOM 1088 N N . ARG A 1 143 ? 4.584 -0.224 16.880 1.00 97.62 143 ARG A N 1
ATOM 1089 C CA . ARG A 1 143 ? 3.196 -0.356 17.385 1.00 97.62 143 ARG A CA 1
ATOM 1090 C C . ARG A 1 143 ? 2.094 -0.293 16.320 1.00 97.62 143 ARG A C 1
ATOM 1092 O O . ARG A 1 143 ? 0.919 -0.252 16.668 1.00 97.62 143 ARG A O 1
ATOM 1099 N N . ASN A 1 144 ? 2.438 -0.316 15.038 1.00 98.31 144 ASN A N 1
ATOM 1100 C CA . ASN A 1 144 ? 1.440 -0.466 13.990 1.00 98.31 144 ASN A CA 1
ATOM 1101 C C . ASN A 1 144 ? 0.881 -1.888 14.036 1.00 98.31 144 ASN A C 1
ATOM 1103 O O . ASN A 1 144 ? 1.637 -2.858 14.096 1.00 98.31 144 ASN A O 1
ATOM 1107 N N . THR A 1 145 ? -0.440 -2.003 14.035 1.00 98.38 145 THR A N 1
ATOM 1108 C CA . THR A 1 145 ? -1.141 -3.283 14.107 1.00 98.38 145 THR A CA 1
ATOM 1109 C C . THR A 1 145 ? -1.842 -3.530 12.784 1.00 98.38 145 THR A C 1
ATOM 1111 O O . THR A 1 145 ? -2.677 -2.726 12.380 1.00 98.38 145 THR A O 1
ATOM 1114 N N . PHE A 1 146 ? -1.508 -4.645 12.135 1.00 98.31 146 PHE A N 1
ATOM 1115 C CA . PHE A 1 146 ? -2.200 -5.151 10.952 1.00 98.31 146 PHE A CA 1
ATOM 1116 C C . PHE A 1 146 ? -3.036 -6.360 11.377 1.00 98.31 146 PHE A C 1
AT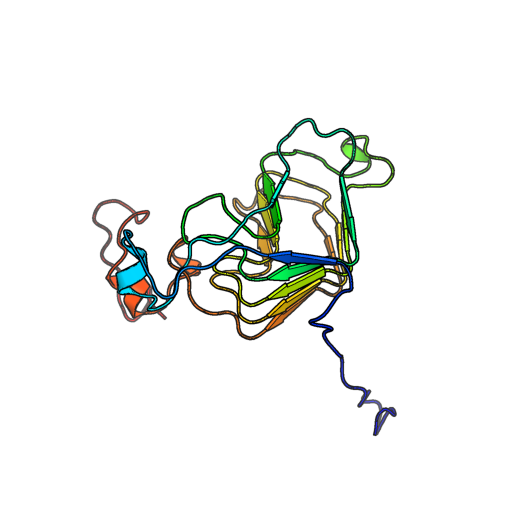OM 1118 O O . PHE A 1 146 ? -2.492 -7.436 11.618 1.00 98.31 146 PHE A O 1
ATOM 1125 N N . ASP A 1 147 ? -4.342 -6.159 11.523 1.00 98.25 147 ASP A N 1
ATOM 1126 C CA . ASP A 1 147 ? -5.301 -7.157 12.007 1.00 98.25 147 ASP A CA 1
ATOM 1127 C C . ASP A 1 147 ? -6.254 -7.547 10.868 1.00 98.25 147 ASP A C 1
ATOM 1129 O O . ASP A 1 147 ? -6.795 -6.674 10.194 1.00 98.25 147 ASP A O 1
ATOM 1133 N N . HIS A 1 148 ? -6.415 -8.843 10.587 1.00 96.69 148 HIS A N 1
ATOM 1134 C CA . HIS A 1 148 ? -7.201 -9.359 9.446 1.00 96.69 148 HIS A CA 1
ATOM 1135 C C . HIS A 1 148 ? -6.967 -8.619 8.112 1.00 96.69 148 HIS A C 1
ATOM 1137 O O . HIS A 1 148 ? -7.895 -8.181 7.429 1.00 96.69 148 HIS A O 1
ATOM 1143 N N . CYS A 1 149 ? -5.701 -8.458 7.735 1.00 97.62 149 CYS A N 1
ATOM 1144 C CA . CYS A 1 149 ? -5.317 -7.853 6.463 1.00 97.62 149 CYS A CA 1
ATOM 1145 C C . CYS A 1 149 ? -5.016 -8.941 5.425 1.00 97.62 149 CYS A C 1
ATOM 1147 O O . CYS A 1 149 ? -4.098 -9.740 5.608 1.00 97.62 149 CYS A O 1
ATOM 1149 N N . LEU A 1 150 ? -5.765 -8.959 4.323 1.00 96.94 150 LEU A N 1
ATOM 1150 C CA . LEU A 1 150 ? -5.609 -9.928 3.236 1.00 96.94 150 LEU A CA 1
ATOM 1151 C C . LEU A 1 150 ? -5.049 -9.231 1.997 1.00 96.94 150 LEU A C 1
ATOM 1153 O O . LEU A 1 150 ? -5.688 -8.331 1.469 1.00 96.94 150 LEU A O 1
ATOM 1157 N N . GLY A 1 151 ? -3.885 -9.657 1.504 1.00 96.88 151 GLY A N 1
ATOM 1158 C CA . GLY A 1 151 ? -3.333 -9.218 0.218 1.00 96.88 151 GLY A CA 1
ATOM 1159 C C . GLY A 1 151 ? -3.321 -10.366 -0.790 1.00 96.88 151 GLY A C 1
ATOM 1160 O O . GLY A 1 151 ? -2.732 -11.409 -0.515 1.00 96.88 151 GLY A O 1
ATOM 1161 N N . LEU A 1 152 ? -3.942 -10.186 -1.958 1.00 95.75 152 LEU A N 1
ATOM 1162 C CA . LEU A 1 152 ? -4.043 -11.216 -2.996 1.00 95.75 152 LEU A CA 1
ATOM 1163 C C . LEU A 1 152 ? -3.778 -10.641 -4.394 1.00 95.75 152 LEU A C 1
ATOM 1165 O O . LEU A 1 152 ? -4.119 -9.500 -4.684 1.00 95.75 152 LEU A O 1
ATOM 1169 N N . MET A 1 153 ? -3.193 -11.445 -5.289 1.00 96.38 153 MET A N 1
ATOM 1170 C CA . MET A 1 153 ? -2.829 -11.017 -6.651 1.00 96.38 153 MET A CA 1
ATOM 1171 C C . MET A 1 153 ? -1.907 -9.785 -6.648 1.00 96.38 153 MET A C 1
ATOM 1173 O O . MET A 1 153 ? -2.066 -8.847 -7.422 1.00 96.38 153 MET A O 1
ATOM 1177 N N . ILE A 1 154 ? -0.930 -9.785 -5.744 1.00 97.19 154 ILE A N 1
ATOM 1178 C CA . ILE A 1 154 ? 0.048 -8.706 -5.650 1.00 97.19 154 ILE A CA 1
ATOM 1179 C C . ILE A 1 154 ? 1.080 -8.869 -6.764 1.00 97.19 154 ILE A C 1
ATOM 1181 O O . ILE A 1 154 ? 1.661 -9.942 -6.937 1.00 97.19 154 ILE A O 1
ATOM 1185 N N . ARG A 1 155 ? 1.271 -7.812 -7.550 1.00 96.94 155 ARG A N 1
ATOM 1186 C CA . ARG A 1 155 ? 2.103 -7.804 -8.757 1.00 96.94 155 ARG A CA 1
ATOM 1187 C C . ARG A 1 155 ? 3.317 -6.912 -8.556 1.00 96.94 155 ARG A C 1
ATOM 1189 O O . ARG A 1 155 ? 3.309 -6.013 -7.721 1.00 96.94 155 ARG A O 1
ATOM 1196 N N . ALA A 1 156 ? 4.352 -7.135 -9.356 1.00 95.94 156 ALA A N 1
ATOM 1197 C CA . ALA A 1 156 ? 5.559 -6.328 -9.285 1.00 95.94 156 ALA A CA 1
ATOM 1198 C C . ALA A 1 156 ? 5.304 -4.845 -9.616 1.00 95.94 156 ALA A C 1
ATOM 1200 O O . ALA A 1 156 ? 4.497 -4.515 -10.487 1.00 95.94 156 ALA A O 1
ATOM 1201 N N . GLY A 1 157 ? 6.025 -3.964 -8.926 1.00 94.94 157 GLY A N 1
ATOM 1202 C CA . GLY A 1 157 ? 6.061 -2.518 -9.124 1.00 94.94 157 GLY A CA 1
ATOM 1203 C C . GLY A 1 157 ? 7.489 -2.014 -9.354 1.00 94.94 157 GLY A C 1
ATOM 1204 O O . GLY A 1 157 ? 8.467 -2.739 -9.191 1.00 94.94 157 GLY A O 1
ATOM 1205 N N . THR A 1 158 ? 7.632 -0.747 -9.730 1.00 94.06 158 THR A N 1
ATOM 1206 C CA . THR A 1 158 ? 8.925 -0.157 -10.109 1.00 94.06 158 THR A CA 1
ATOM 1207 C C . THR A 1 158 ? 9.587 0.651 -8.993 1.00 94.06 158 THR A C 1
ATOM 1209 O O . THR A 1 158 ? 10.763 1.003 -9.118 1.00 94.06 158 THR A O 1
ATOM 1212 N N . LEU A 1 159 ? 8.854 0.950 -7.915 1.00 92.38 159 LEU A N 1
ATOM 1213 C CA . LEU A 1 159 ? 9.242 1.924 -6.893 1.00 92.38 159 LEU A CA 1
ATOM 1214 C C . LEU A 1 159 ? 10.493 1.513 -6.112 1.00 92.38 159 LEU A C 1
ATOM 1216 O O . LEU A 1 159 ? 11.529 2.165 -6.241 1.00 92.38 159 LEU A O 1
ATOM 1220 N N . LEU A 1 160 ? 10.425 0.428 -5.341 1.00 90.31 160 LEU A N 1
ATOM 1221 C CA . LEU A 1 160 ? 11.555 -0.066 -4.555 1.00 90.31 160 LEU A CA 1
ATOM 1222 C C . LEU A 1 160 ? 12.169 -1.312 -5.189 1.00 90.31 160 LEU A C 1
ATOM 1224 O O . LEU A 1 160 ? 11.471 -2.039 -5.894 1.00 90.31 160 LEU A O 1
ATOM 1228 N N . PRO A 1 161 ? 13.457 -1.608 -4.930 1.00 88.88 161 PRO A N 1
ATOM 1229 C CA . PRO A 1 161 ? 14.085 -2.835 -5.410 1.00 88.88 161 PRO A CA 1
ATOM 1230 C C . PRO A 1 161 ? 13.295 -4.101 -5.068 1.00 88.88 161 PRO A C 1
ATOM 1232 O O . PRO A 1 161 ? 13.188 -4.985 -5.909 1.00 88.88 161 PRO A O 1
ATOM 1235 N N . SER A 1 162 ? 12.688 -4.159 -3.878 1.00 88.38 162 SER A N 1
ATOM 1236 C CA . SER A 1 162 ? 11.868 -5.292 -3.449 1.00 88.38 162 SER A CA 1
ATOM 1237 C C . SER A 1 162 ? 10.553 -5.424 -4.225 1.00 88.38 162 SER A C 1
ATOM 1239 O O . SER A 1 162 ? 10.007 -6.519 -4.285 1.00 88.38 162 SER A O 1
ATOM 1241 N N . ASP A 1 163 ? 10.020 -4.346 -4.813 1.00 91.88 163 ASP A N 1
ATOM 1242 C CA . ASP A 1 163 ? 8.774 -4.406 -5.590 1.00 91.88 163 ASP A CA 1
ATOM 1243 C C . ASP A 1 163 ? 8.975 -5.071 -6.962 1.00 91.88 163 ASP A C 1
ATOM 1245 O O . ASP A 1 163 ? 7.996 -5.433 -7.609 1.00 91.88 163 ASP A O 1
ATOM 1249 N N . ARG A 1 164 ? 10.215 -5.175 -7.448 1.00 92.38 164 ARG A N 1
ATOM 1250 C CA . ARG A 1 164 ? 10.523 -5.408 -8.865 1.00 92.38 164 ARG A CA 1
ATOM 1251 C C . ARG A 1 164 ? 10.528 -6.888 -9.226 1.00 92.38 164 ARG A C 1
ATOM 1253 O O . ARG A 1 164 ? 11.072 -7.713 -8.504 1.00 92.38 164 ARG A O 1
ATOM 1260 N N . ASP A 1 165 ? 10.022 -7.200 -10.418 1.00 92.25 165 ASP A N 1
ATOM 1261 C CA . ASP A 1 165 ? 10.246 -8.504 -11.042 1.00 92.25 165 ASP A CA 1
ATOM 1262 C C . ASP A 1 165 ? 11.658 -8.611 -11.649 1.00 92.25 165 ASP A C 1
ATOM 1264 O O . ASP A 1 165 ? 12.447 -7.658 -11.670 1.00 92.25 165 ASP A O 1
ATOM 1268 N N . SER A 1 166 ? 11.975 -9.777 -12.219 1.00 90.56 166 SER A N 1
ATOM 1269 C CA . SER A 1 166 ? 13.281 -10.033 -12.824 1.00 90.56 166 SER A CA 1
ATOM 1270 C C . SER A 1 166 ? 13.670 -9.078 -13.957 1.00 90.56 166 SER A C 1
ATOM 1272 O O . SER A 1 166 ? 14.866 -8.877 -14.182 1.00 90.56 166 SER A O 1
ATOM 1274 N N . LYS A 1 167 ? 12.702 -8.540 -14.712 1.00 91.12 167 LYS A N 1
ATOM 1275 C CA . LYS A 1 167 ? 12.954 -7.606 -15.819 1.00 91.12 167 LYS A CA 1
ATOM 1276 C C . LYS A 1 167 ? 13.196 -6.208 -15.256 1.00 91.12 167 LYS A C 1
ATOM 1278 O O . LYS A 1 167 ? 14.232 -5.609 -15.528 1.00 91.12 167 LYS A O 1
ATOM 1283 N N . MET A 1 168 ? 12.282 -5.732 -14.414 1.00 92.75 168 MET A N 1
ATOM 1284 C CA . MET A 1 168 ? 12.365 -4.438 -13.741 1.00 92.75 168 MET A CA 1
ATOM 1285 C C . MET A 1 168 ? 13.649 -4.312 -12.914 1.00 92.75 168 MET A C 1
ATOM 1287 O O . MET A 1 168 ? 14.298 -3.273 -12.950 1.00 92.75 168 MET A O 1
ATOM 1291 N N . CYS A 1 169 ? 14.060 -5.368 -12.211 1.00 90.88 169 CYS A N 1
ATOM 1292 C CA . CYS A 1 169 ? 15.282 -5.375 -11.407 1.00 90.88 169 CYS A CA 1
ATOM 1293 C C . CYS A 1 169 ? 16.559 -5.142 -12.237 1.00 90.88 169 CYS A C 1
ATOM 1295 O O . CYS A 1 169 ? 17.490 -4.491 -11.769 1.00 90.88 169 CYS A O 1
ATOM 1297 N N . ARG A 1 170 ? 16.607 -5.632 -13.484 1.00 88.88 170 ARG A N 1
ATOM 1298 C CA . ARG A 1 170 ? 17.763 -5.442 -14.381 1.00 88.88 170 ARG A CA 1
ATOM 1299 C C . ARG A 1 170 ? 17.752 -4.079 -15.060 1.00 88.88 170 ARG A C 1
ATOM 1301 O O . ARG A 1 170 ? 18.807 -3.478 -15.235 1.00 88.88 170 ARG A O 1
ATOM 1308 N N . ASP A 1 171 ? 16.567 -3.623 -15.449 1.00 89.75 171 ASP A N 1
ATOM 1309 C CA . ASP A 1 171 ? 16.400 -2.395 -16.222 1.00 89.75 171 ASP A CA 1
ATOM 1310 C C . ASP A 1 171 ? 16.445 -1.144 -15.323 1.00 89.75 171 ASP A C 1
ATOM 1312 O O . ASP A 1 171 ? 16.920 -0.089 -15.747 1.00 89.75 171 ASP A O 1
ATOM 1316 N N . ILE A 1 172 ? 15.976 -1.245 -14.074 1.00 89.56 172 ILE A N 1
ATOM 1317 C CA . ILE A 1 172 ? 15.904 -0.130 -13.124 1.00 89.56 172 ILE A CA 1
ATOM 1318 C C . ILE A 1 172 ? 17.087 -0.200 -12.157 1.00 89.56 172 ILE A C 1
ATOM 1320 O O . ILE A 1 172 ? 17.020 -0.808 -11.091 1.00 89.56 172 ILE A O 1
ATOM 1324 N N . THR A 1 173 ? 18.171 0.484 -12.509 1.00 84.88 173 THR A N 1
ATOM 1325 C CA . THR A 1 173 ? 19.377 0.588 -11.669 1.00 84.88 173 THR A CA 1
ATOM 1326 C C . THR A 1 173 ? 19.369 1.808 -10.743 1.00 84.88 173 THR A C 1
ATOM 1328 O O . THR A 1 173 ? 20.213 1.921 -9.855 1.00 84.88 173 THR A O 1
ATOM 1331 N N . GLN A 1 174 ? 18.400 2.719 -10.901 1.00 79.19 174 GLN A N 1
ATOM 1332 C CA . GLN A 1 174 ? 18.235 3.858 -9.997 1.00 79.19 174 GLN A CA 1
ATOM 1333 C C . GLN A 1 174 ? 17.844 3.397 -8.584 1.00 79.19 174 GLN A C 1
ATOM 1335 O O . GLN A 1 174 ? 17.003 2.509 -8.410 1.00 79.19 174 GLN A O 1
ATOM 1340 N N . GLY A 1 175 ? 18.473 4.014 -7.579 1.00 71.62 175 GLY A N 1
ATOM 1341 C CA . GLY A 1 175 ? 18.326 3.661 -6.163 1.00 71.62 175 GLY A CA 1
ATOM 1342 C C . GLY A 1 175 ? 19.244 2.527 -5.692 1.00 71.62 175 GLY A C 1
ATOM 1343 O O . GLY A 1 175 ? 19.327 2.285 -4.491 1.00 71.62 175 GLY A O 1
ATOM 1344 N N . ALA A 1 176 ? 19.964 1.857 -6.598 1.00 78.94 176 ALA A N 1
ATOM 1345 C CA . ALA A 1 176 ? 21.018 0.923 -6.218 1.00 78.94 176 ALA A CA 1
ATOM 1346 C C . ALA A 1 176 ? 22.312 1.659 -5.831 1.00 78.94 176 ALA A C 1
ATOM 1348 O O . ALA A 1 176 ? 22.532 2.814 -6.208 1.00 78.94 176 ALA A O 1
ATOM 1349 N N . PHE A 1 177 ? 23.194 0.973 -5.097 1.00 79.69 177 PHE A N 1
ATOM 1350 C CA . PHE A 1 177 ? 24.510 1.511 -4.751 1.00 79.69 177 PHE A CA 1
ATOM 1351 C C . PHE A 1 177 ? 25.292 1.897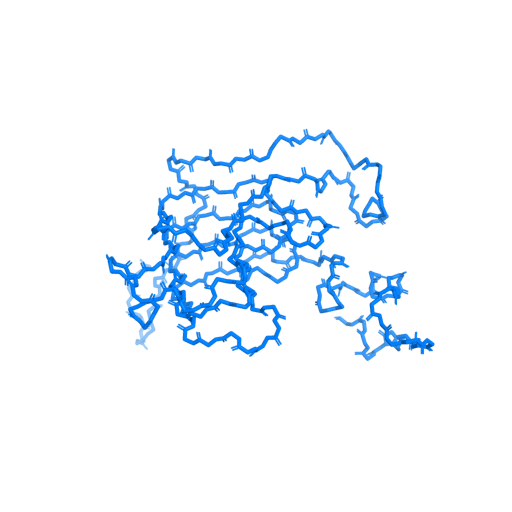 -6.027 1.00 79.69 177 PHE A C 1
ATOM 1353 O O . PHE A 1 177 ? 25.248 1.147 -7.005 1.00 79.69 177 PHE A O 1
ATOM 1360 N N . PRO A 1 178 ? 26.019 3.032 -6.066 1.00 83.06 178 PRO A N 1
ATOM 1361 C CA . PRO A 1 178 ? 26.747 3.447 -7.265 1.00 83.06 178 PRO A CA 1
ATOM 1362 C C . PRO A 1 178 ? 27.693 2.359 -7.797 1.00 83.06 178 PRO A C 1
ATOM 1364 O O . PRO A 1 178 ? 28.545 1.851 -7.071 1.00 83.06 178 PRO A O 1
ATOM 1367 N N . GLY A 1 179 ? 27.544 2.004 -9.077 1.00 82.94 179 GLY A N 1
ATOM 1368 C CA . GLY A 1 179 ? 28.328 0.942 -9.723 1.00 82.94 179 GLY A CA 1
ATOM 1369 C C . GLY A 1 179 ? 27.839 -0.484 -9.447 1.00 82.94 179 GLY A C 1
ATOM 1370 O O . GLY A 1 179 ? 28.454 -1.434 -9.929 1.00 82.94 179 GLY A O 1
ATOM 1371 N N . TYR A 1 180 ? 26.742 -0.653 -8.706 1.00 82.81 180 TYR A N 1
ATOM 1372 C CA . TYR A 1 180 ? 26.118 -1.954 -8.506 1.00 82.81 180 TYR A CA 1
ATOM 1373 C C . TYR A 1 180 ? 25.564 -2.509 -9.822 1.00 82.81 180 TYR A C 1
ATOM 1375 O O . TYR A 1 180 ? 24.814 -1.844 -10.538 1.00 82.81 180 TYR A O 1
ATOM 1383 N N . VAL A 1 181 ? 25.924 -3.757 -10.114 1.00 83.19 181 VAL A N 1
ATOM 1384 C CA . VAL A 1 181 ? 25.398 -4.533 -11.236 1.00 83.19 181 VAL A CA 1
ATOM 1385 C C . VAL A 1 181 ? 24.661 -5.720 -10.638 1.00 83.19 181 VAL A C 1
ATOM 1387 O O . VAL A 1 181 ? 25.294 -6.609 -10.069 1.00 83.19 181 VAL A O 1
ATOM 1390 N N . ALA A 1 182 ? 23.332 -5.722 -10.754 1.00 80.75 182 ALA A N 1
ATOM 1391 C CA . ALA A 1 182 ? 22.502 -6.787 -10.209 1.00 80.75 182 ALA A CA 1
ATOM 1392 C C . ALA A 1 182 ? 22.892 -8.133 -10.831 1.00 80.75 182 ALA A C 1
ATOM 1394 O O . ALA A 1 182 ? 22.912 -8.279 -12.057 1.00 80.75 182 ALA A O 1
ATOM 1395 N N . ASN A 1 183 ? 23.176 -9.130 -9.996 1.00 84.81 183 ASN A N 1
ATOM 1396 C CA . ASN A 1 183 ? 23.301 -10.511 -10.420 1.00 84.81 183 ASN A CA 1
ATOM 1397 C C . ASN A 1 183 ? 21.895 -11.055 -10.697 1.00 84.81 183 ASN A C 1
ATOM 1399 O O . ASN A 1 183 ? 21.145 -11.328 -9.756 1.00 84.81 183 ASN A O 1
ATOM 1403 N N . PRO A 1 184 ? 21.534 -11.331 -11.962 1.00 80.12 184 PRO A N 1
ATOM 1404 C CA . PRO A 1 184 ? 20.174 -11.724 -12.310 1.00 80.12 184 PRO A CA 1
ATOM 1405 C C . PRO A 1 184 ? 19.665 -12.977 -11.597 1.00 80.12 184 PRO A C 1
ATOM 1407 O O . PRO A 1 184 ? 18.460 -13.180 -11.503 1.00 80.12 184 PRO A O 1
ATOM 1410 N N . ARG A 1 185 ? 20.575 -13.853 -11.149 1.00 81.31 185 ARG A N 1
ATOM 1411 C CA . ARG A 1 185 ? 20.229 -15.108 -10.475 1.00 81.31 185 ARG A CA 1
ATOM 1412 C C . ARG A 1 185 ? 20.074 -14.972 -8.969 1.00 81.31 185 ARG A C 1
ATOM 1414 O O . ARG A 1 185 ? 19.524 -15.900 -8.379 1.00 81.31 185 ARG A O 1
ATOM 1421 N N . GLN A 1 186 ? 20.610 -13.926 -8.355 1.00 83.31 186 GLN A N 1
ATOM 1422 C CA . GLN A 1 186 ? 20.554 -13.720 -6.904 1.00 83.31 186 GLN A CA 1
ATOM 1423 C C . GLN A 1 186 ? 19.619 -12.566 -6.554 1.00 83.31 186 GLN A C 1
ATOM 1425 O O . GLN A 1 186 ? 18.801 -12.719 -5.657 1.00 83.31 186 GLN A O 1
ATOM 1430 N N . ASP A 1 187 ? 19.688 -11.482 -7.322 1.00 81.56 187 ASP A N 1
ATOM 1431 C CA . ASP A 1 187 ? 19.123 -10.190 -6.934 1.00 81.56 187 ASP A CA 1
ATOM 1432 C C . ASP A 1 187 ? 17.772 -9.900 -7.603 1.00 81.56 187 ASP A C 1
ATOM 1434 O O . ASP A 1 187 ? 17.018 -9.060 -7.132 1.00 81.56 187 ASP A O 1
ATOM 1438 N N . CYS A 1 188 ? 17.458 -10.601 -8.699 1.00 82.50 188 CYS A N 1
ATOM 1439 C CA . CYS A 1 188 ? 16.298 -10.330 -9.553 1.00 82.50 188 CYS A CA 1
ATOM 1440 C C . CYS A 1 188 ? 15.359 -11.543 -9.673 1.00 82.50 188 CYS A C 1
ATOM 1442 O O . CYS A 1 188 ? 15.032 -11.950 -10.794 1.00 82.50 188 CYS A O 1
ATOM 1444 N N . ARG A 1 189 ? 14.997 -12.176 -8.553 1.00 68.50 189 ARG A N 1
ATOM 1445 C CA . ARG A 1 189 ? 14.091 -13.339 -8.525 1.00 68.50 189 ARG A CA 1
ATOM 1446 C C . ARG A 1 189 ? 12.665 -12.965 -8.180 1.00 68.50 189 ARG A C 1
ATOM 1448 O O . ARG A 1 189 ? 12.505 -12.107 -7.295 1.00 68.50 189 ARG A O 1
#